Protein AF-A0A6J0Y4E1-F1 (afdb_monomer_lite)

Structure (mmCIF, N/CA/C/O backbone):
data_AF-A0A6J0Y4E1-F1
#
_entry.id   AF-A0A6J0Y4E1-F1
#
loop_
_atom_site.group_PDB
_atom_site.id
_atom_site.type_symbol
_atom_site.label_atom_id
_atom_site.label_alt_id
_atom_site.label_comp_id
_atom_site.label_asym_id
_atom_site.label_entity_id
_atom_site.label_seq_id
_atom_site.pdbx_PDB_ins_code
_atom_site.Cartn_x
_atom_site.Cartn_y
_atom_site.Cartn_z
_atom_site.occupancy
_atom_site.B_iso_or_equiv
_atom_site.auth_seq_id
_atom_site.auth_comp_id
_atom_site.auth_asym_id
_atom_site.auth_atom_id
_atom_site.pdbx_PDB_model_num
ATOM 1 N N . MET A 1 1 ? -20.735 -22.701 6.009 1.00 28.66 1 MET A N 1
ATOM 2 C CA . MET A 1 1 ? -20.787 -21.313 5.497 1.00 28.66 1 MET A CA 1
ATOM 3 C C . MET A 1 1 ? -21.412 -20.427 6.580 1.00 28.66 1 MET A C 1
ATOM 5 O O . MET A 1 1 ? -22.512 -19.930 6.423 1.00 28.66 1 MET A O 1
ATOM 9 N N . THR A 1 2 ? -20.724 -20.313 7.720 1.00 22.16 2 THR A N 1
ATOM 10 C CA . THR A 1 2 ? -21.213 -19.768 9.010 1.00 22.16 2 THR A CA 1
ATOM 11 C C . THR A 1 2 ? -20.380 -18.567 9.485 1.00 22.16 2 THR A C 1
ATOM 13 O O . THR A 1 2 ? -20.384 -18.212 10.656 1.00 22.16 2 THR A O 1
ATOM 16 N N . TRP A 1 3 ? -19.646 -17.918 8.576 1.00 26.98 3 TRP A N 1
ATOM 17 C CA . TRP A 1 3 ? -18.726 -16.821 8.909 1.00 26.98 3 TRP A CA 1
ATOM 18 C C . TRP A 1 3 ? -19.418 -15.474 9.188 1.00 26.98 3 TRP A C 1
ATOM 20 O O . TRP A 1 3 ? -18.778 -14.561 9.697 1.00 26.98 3 TRP A O 1
ATOM 30 N N . ALA A 1 4 ? -20.712 -15.331 8.883 1.00 25.94 4 ALA A N 1
ATOM 31 C CA . ALA A 1 4 ? -21.443 -14.068 9.046 1.00 25.94 4 ALA A CA 1
ATOM 32 C C . ALA A 1 4 ? -22.070 -13.867 10.444 1.00 25.94 4 ALA A C 1
ATOM 34 O O . ALA A 1 4 ? -22.537 -12.770 10.740 1.00 25.94 4 ALA A O 1
ATOM 35 N N . GLU A 1 5 ? -22.079 -14.894 11.301 1.00 26.59 5 GLU A N 1
ATOM 36 C CA . GLU A 1 5 ? -22.791 -14.874 12.592 1.00 26.59 5 GLU A CA 1
ATOM 37 C C . GLU A 1 5 ? -21.880 -14.733 13.820 1.00 26.59 5 GLU A C 1
ATOM 39 O O . GLU A 1 5 ? -22.372 -14.495 14.923 1.00 26.59 5 GLU A O 1
ATOM 44 N N . ASN A 1 6 ? -20.556 -14.809 13.650 1.00 29.97 6 ASN A N 1
ATOM 45 C CA . ASN A 1 6 ? -19.629 -14.656 14.767 1.00 29.97 6 ASN A CA 1
ATOM 46 C C . ASN A 1 6 ? -19.348 -13.164 15.010 1.00 29.97 6 ASN A C 1
ATOM 48 O O . ASN A 1 6 ? -18.677 -12.496 14.222 1.00 29.97 6 ASN A O 1
ATOM 52 N N . LYS A 1 7 ? -19.923 -12.617 16.090 1.00 39.25 7 LYS A N 1
ATOM 53 C CA . LYS A 1 7 ? -19.744 -11.211 16.505 1.00 39.25 7 LYS A CA 1
ATOM 54 C C . LYS A 1 7 ? -18.299 -10.883 16.890 1.00 39.25 7 LYS A C 1
ATOM 56 O O . LYS A 1 7 ? -17.922 -9.714 16.834 1.00 39.25 7 LYS A O 1
ATOM 61 N N . ASP A 1 8 ? -17.508 -11.914 17.150 1.00 42.12 8 ASP A N 1
ATOM 62 C CA . ASP A 1 8 ? -16.084 -11.853 17.404 1.00 42.12 8 ASP A CA 1
ATOM 63 C C . ASP A 1 8 ? -15.383 -12.542 16.227 1.00 42.12 8 ASP A C 1
ATOM 65 O O . ASP A 1 8 ? -15.440 -13.760 16.079 1.00 42.12 8 ASP A O 1
ATOM 69 N N . LEU A 1 9 ? -14.781 -11.758 15.332 1.00 43.44 9 LEU A N 1
ATOM 70 C CA . LEU A 1 9 ? -13.753 -12.261 14.421 1.00 43.44 9 LEU A CA 1
ATOM 71 C C . LEU A 1 9 ? -12.451 -12.192 15.222 1.00 43.44 9 LEU A C 1
ATOM 73 O O . LEU A 1 9 ? -11.906 -11.090 15.335 1.00 43.44 9 LEU A O 1
ATOM 77 N N . PRO A 1 10 ? -11.970 -13.291 15.837 1.00 45.06 10 PRO A N 1
ATOM 78 C CA . PRO A 1 10 ? -10.678 -13.262 16.491 1.00 45.06 10 PRO A CA 1
ATOM 79 C C . PRO A 1 10 ? -9.637 -13.121 15.384 1.00 45.06 10 PRO A C 1
ATOM 81 O O . PRO A 1 10 ? -9.275 -14.092 14.725 1.00 45.06 10 PRO A O 1
ATOM 84 N N . VAL A 1 11 ? -9.172 -11.897 15.136 1.00 52.31 11 VAL A N 1
ATOM 85 C CA . VAL A 1 11 ? -7.872 -11.719 14.493 1.00 52.31 11 VAL A CA 1
ATOM 86 C C . VAL A 1 11 ? -6.897 -12.383 15.455 1.00 52.31 11 VAL A C 1
ATOM 88 O O . VAL A 1 11 ? -6.737 -11.903 16.580 1.00 52.31 11 VAL A O 1
ATOM 91 N N . ASN A 1 12 ? -6.348 -13.536 15.072 1.00 52.78 12 ASN A N 1
ATOM 92 C CA . ASN A 1 12 ? -5.489 -14.311 15.952 1.00 52.78 12 ASN A CA 1
ATOM 93 C C . ASN A 1 12 ? -4.161 -13.566 16.132 1.00 52.78 12 ASN A C 1
ATOM 95 O O . ASN A 1 12 ? -3.212 -13.729 15.373 1.00 52.78 12 ASN A O 1
ATOM 99 N N . LEU A 1 13 ? -4.112 -12.674 17.121 1.00 51.59 13 LEU A N 1
ATOM 100 C CA . LEU A 1 13 ? -2.966 -11.800 17.357 1.00 51.59 13 LEU A CA 1
ATOM 101 C C . LEU A 1 13 ? -1.698 -12.558 17.764 1.00 51.59 13 LEU A C 1
ATOM 103 O O . LEU A 1 13 ? -0.622 -11.972 17.739 1.00 51.59 13 LEU A O 1
ATOM 107 N N . THR A 1 14 ? -1.792 -13.840 18.124 1.00 46.84 14 THR A N 1
ATOM 108 C CA . THR A 1 14 ? -0.608 -14.673 18.373 1.00 46.84 14 THR A CA 1
ATOM 109 C C . THR A 1 14 ? 0.139 -15.026 17.090 1.00 46.84 14 THR A C 1
ATOM 111 O O . THR A 1 14 ? 1.339 -15.258 17.149 1.00 46.84 14 THR A O 1
ATOM 114 N N . GLU A 1 15 ? -0.539 -15.014 15.940 1.00 46.09 15 GLU A N 1
ATOM 115 C CA . GLU A 1 15 ? 0.079 -15.191 14.620 1.00 46.09 15 GLU A CA 1
ATOM 116 C C . GLU A 1 15 ? 0.595 -13.846 14.065 1.00 46.09 15 GLU A C 1
ATOM 118 O O . GLU A 1 15 ? 1.466 -13.845 13.203 1.00 46.09 15 GLU A O 1
ATOM 123 N N . ALA A 1 16 ? 0.145 -12.691 14.610 1.00 44.34 16 ALA A N 1
ATOM 124 C CA . ALA A 1 16 ? 0.541 -11.313 14.233 1.00 44.34 16 ALA A CA 1
ATOM 125 C C . ALA A 1 16 ? 2.051 -11.112 13.938 1.00 44.34 16 ALA A C 1
ATOM 127 O O . ALA A 1 16 ? 2.375 -10.490 12.920 1.00 44.34 16 ALA A O 1
ATOM 128 N N . PRO A 1 17 ? 2.988 -11.613 14.773 1.00 40.38 17 PRO A N 1
ATOM 129 C CA . PRO A 1 17 ? 4.418 -11.496 14.492 1.00 40.38 17 PRO A CA 1
ATOM 130 C C . PRO A 1 17 ? 4.879 -12.351 13.299 1.00 40.38 17 PRO A C 1
ATOM 132 O O . PRO A 1 17 ? 5.747 -11.904 12.544 1.00 40.38 17 PRO A O 1
ATOM 135 N N . GLU A 1 18 ? 4.271 -13.515 13.047 1.00 41.28 18 GLU A N 1
ATOM 136 C CA . GLU A 1 18 ? 4.567 -14.343 11.869 1.00 41.28 18 GLU A CA 1
ATOM 137 C C . GLU A 1 18 ? 4.106 -13.680 10.562 1.00 41.28 18 GLU A C 1
ATOM 139 O O . GLU A 1 18 ? 4.804 -13.821 9.560 1.00 41.28 18 GLU A O 1
ATOM 144 N N . PHE A 1 19 ? 3.053 -12.848 10.555 1.00 45.72 19 PHE A N 1
ATOM 145 C CA . PHE A 1 19 ? 2.655 -12.069 9.359 1.00 45.72 19 PHE A CA 1
ATOM 146 C C . PHE A 1 19 ? 3.737 -11.090 8.882 1.00 45.72 19 PHE A C 1
ATOM 148 O O . PHE A 1 19 ? 3.764 -10.709 7.714 1.00 45.72 19 PHE A O 1
ATOM 155 N N . THR A 1 20 ? 4.610 -10.645 9.790 1.00 43.41 20 THR A N 1
ATOM 156 C CA . THR A 1 20 ? 5.711 -9.716 9.479 1.00 43.41 20 THR A CA 1
ATOM 157 C C . THR A 1 20 ? 7.050 -10.418 9.257 1.00 43.41 20 THR A C 1
ATOM 159 O O . THR A 1 20 ? 7.946 -9.820 8.664 1.00 43.41 20 THR A O 1
ATOM 162 N N . ALA A 1 21 ? 7.182 -11.666 9.723 1.00 37.16 21 ALA A N 1
ATOM 163 C CA . ALA A 1 21 ? 8.439 -12.412 9.756 1.00 37.16 21 ALA A CA 1
ATOM 164 C C . ALA A 1 21 ? 8.498 -13.625 8.803 1.00 37.16 21 ALA A C 1
ATOM 166 O O . ALA A 1 21 ? 9.594 -14.010 8.405 1.00 37.16 21 ALA A O 1
ATOM 167 N N . SER A 1 22 ? 7.362 -14.236 8.435 1.00 38.94 22 SER A N 1
ATOM 168 C CA . SER A 1 22 ? 7.313 -15.458 7.606 1.00 38.94 22 SER A CA 1
ATOM 169 C C . SER A 1 22 ? 7.242 -15.186 6.099 1.00 38.94 22 SER A C 1
ATOM 171 O O . SER A 1 22 ? 7.740 -15.977 5.299 1.00 38.94 22 SER A O 1
ATOM 173 N N . SER A 1 23 ? 6.695 -14.042 5.689 1.00 43.09 23 SER A N 1
ATOM 174 C CA . SER A 1 23 ? 6.835 -13.544 4.324 1.00 43.09 23 SER A CA 1
ATOM 175 C C . SER A 1 23 ? 8.075 -12.662 4.268 1.00 43.09 23 SER A C 1
ATOM 177 O O . SER A 1 23 ? 8.153 -11.703 5.038 1.00 43.09 23 SER A O 1
ATOM 179 N N . LEU A 1 24 ? 9.010 -12.939 3.351 1.00 53.00 24 LEU A N 1
ATOM 180 C CA . LEU A 1 24 ? 9.998 -11.950 2.898 1.00 53.00 24 LEU A CA 1
ATOM 181 C C . LEU A 1 24 ? 9.328 -10.579 2.877 1.00 53.00 24 LEU A C 1
ATOM 183 O O . LEU A 1 24 ? 8.254 -10.432 2.282 1.00 53.00 24 LEU A O 1
ATOM 187 N N . SER A 1 25 ? 9.903 -9.611 3.586 1.00 61.06 25 SER A N 1
ATOM 188 C CA . SER A 1 25 ? 9.244 -8.323 3.757 1.00 61.06 25 SER A CA 1
ATOM 189 C C . SER A 1 25 ? 8.863 -7.768 2.373 1.00 61.06 25 SER A C 1
ATOM 191 O O . SER A 1 25 ? 9.631 -7.941 1.418 1.00 61.06 25 SER A O 1
ATOM 193 N N . PRO A 1 26 ? 7.709 -7.089 2.224 1.00 61.41 26 PRO A N 1
ATOM 194 C CA . PRO A 1 26 ? 7.336 -6.387 0.990 1.00 61.41 26 PRO A CA 1
ATOM 195 C C . PRO A 1 26 ? 8.510 -5.647 0.337 1.00 61.41 26 PRO A C 1
ATOM 197 O O . PRO A 1 26 ? 8.671 -5.607 -0.883 1.00 61.41 26 PRO A O 1
ATOM 200 N N . PHE A 1 27 ? 9.379 -5.102 1.190 1.00 60.34 27 PHE A N 1
ATOM 201 C CA . PHE A 1 27 ? 10.607 -4.432 0.818 1.00 60.34 27 PHE A CA 1
ATOM 202 C C . PHE A 1 27 ? 11.656 -5.354 0.197 1.00 60.34 27 PHE A C 1
ATOM 204 O O . PHE A 1 27 ? 12.193 -5.006 -0.847 1.00 60.34 27 PHE A O 1
ATOM 211 N N . GLU A 1 28 ? 11.952 -6.515 0.775 1.00 67.75 28 GLU A N 1
ATOM 212 C CA . GLU A 1 28 ? 12.921 -7.465 0.215 1.00 67.75 28 GLU A CA 1
ATOM 213 C C . GLU A 1 28 ? 12.473 -8.010 -1.140 1.00 67.75 28 GLU A C 1
ATOM 215 O O . GLU A 1 28 ? 13.284 -8.082 -2.065 1.00 67.75 28 GLU A O 1
ATOM 220 N N . ILE A 1 29 ? 11.181 -8.313 -1.288 1.00 68.12 29 ILE A N 1
ATOM 221 C CA . ILE A 1 29 ? 10.605 -8.763 -2.559 1.00 68.12 29 ILE A CA 1
ATOM 222 C C . ILE A 1 29 ? 10.731 -7.656 -3.613 1.00 68.12 29 ILE A C 1
ATOM 224 O O . ILE A 1 29 ? 11.327 -7.857 -4.674 1.00 68.12 29 ILE A O 1
ATOM 228 N N . CYS A 1 30 ? 10.218 -6.461 -3.315 1.00 65.81 30 CYS A N 1
ATOM 229 C CA . CYS A 1 30 ? 10.163 -5.369 -4.285 1.00 65.81 30 CYS A CA 1
ATOM 230 C C . CYS A 1 30 ? 11.574 -4.815 -4.596 1.00 65.81 30 CYS A C 1
ATOM 232 O O . CYS A 1 30 ? 11.897 -4.545 -5.753 1.00 65.81 30 CYS A O 1
ATOM 234 N N . SER A 1 31 ? 12.466 -4.739 -3.600 1.00 66.75 31 SER A N 1
ATOM 235 C CA . SER A 1 31 ? 13.875 -4.343 -3.760 1.00 66.75 31 SER A CA 1
ATOM 236 C C . SER A 1 31 ? 14.682 -5.387 -4.529 1.00 66.75 31 SER A C 1
ATOM 238 O O . SER A 1 31 ? 15.427 -5.033 -5.443 1.00 66.75 31 SER A O 1
ATOM 240 N N . GLY A 1 32 ? 14.507 -6.676 -4.225 1.00 73.31 32 GLY A N 1
ATOM 241 C CA . GLY A 1 32 ? 15.193 -7.766 -4.917 1.00 73.31 32 GLY A CA 1
ATOM 242 C C . GLY A 1 32 ? 14.828 -7.822 -6.399 1.00 73.31 32 GLY A C 1
ATOM 243 O O . GLY A 1 32 ? 15.711 -7.922 -7.256 1.00 73.31 32 GLY A O 1
ATOM 244 N N . VAL A 1 33 ? 13.542 -7.668 -6.723 1.00 68.88 33 VAL A N 1
ATOM 245 C CA . VAL A 1 33 ? 13.083 -7.651 -8.116 1.00 68.88 33 VAL A CA 1
ATOM 246 C C . VAL A 1 33 ? 13.508 -6.364 -8.834 1.00 68.88 33 VAL A C 1
ATOM 248 O O . VAL A 1 33 ? 14.005 -6.445 -9.958 1.00 68.88 33 VAL A O 1
ATOM 251 N N . CYS A 1 34 ? 13.437 -5.195 -8.183 1.00 66.50 34 CYS A N 1
ATOM 252 C CA . CYS A 1 34 ? 13.967 -3.939 -8.732 1.00 66.50 34 CYS A CA 1
ATOM 253 C C . CYS A 1 34 ? 15.485 -3.992 -8.978 1.00 66.50 34 CYS A C 1
ATOM 255 O O . CYS A 1 34 ? 15.968 -3.515 -10.005 1.00 66.50 34 CYS A O 1
ATOM 257 N N . GLN A 1 35 ? 16.261 -4.597 -8.075 1.00 68.50 35 GLN A N 1
ATOM 258 C CA . GLN A 1 35 ? 17.698 -4.792 -8.277 1.00 68.50 35 GLN A CA 1
ATOM 259 C C . GLN A 1 35 ? 17.980 -5.756 -9.424 1.00 68.50 35 GLN A C 1
ATOM 261 O O . GLN A 1 35 ? 18.905 -5.517 -10.198 1.00 68.50 35 GLN A O 1
ATOM 266 N N . LYS A 1 36 ? 17.197 -6.831 -9.558 1.00 71.00 36 LYS A N 1
ATOM 267 C CA . LYS A 1 36 ? 17.338 -7.775 -10.673 1.00 71.00 36 LYS A CA 1
ATOM 268 C C . LYS A 1 36 ? 17.037 -7.085 -12.005 1.00 71.00 36 LYS A C 1
ATOM 270 O O . LYS A 1 36 ? 17.823 -7.211 -12.937 1.00 71.00 36 LYS A O 1
ATOM 275 N N . LEU A 1 37 ? 15.991 -6.259 -12.048 1.00 66.25 37 LEU A N 1
ATOM 276 C CA . LEU A 1 37 ? 15.671 -5.362 -13.162 1.00 66.25 37 LEU A CA 1
ATOM 277 C C . LEU A 1 37 ? 16.831 -4.413 -13.503 1.00 66.25 37 LEU A C 1
ATOM 279 O O . LEU A 1 37 ? 17.239 -4.346 -14.657 1.00 66.25 37 LEU A O 1
ATOM 283 N N . SER A 1 38 ? 17.407 -3.743 -12.502 1.00 62.19 38 SER A N 1
ATOM 284 C CA . SER A 1 38 ? 18.541 -2.818 -12.673 1.00 62.19 38 SER A CA 1
ATOM 285 C C . SER A 1 38 ? 19.816 -3.510 -13.174 1.00 62.19 38 SER A C 1
ATOM 287 O O . SER A 1 38 ? 20.552 -2.966 -13.998 1.00 62.19 38 SER A O 1
ATOM 289 N N . LYS A 1 39 ? 20.061 -4.746 -12.720 1.00 63.28 39 LYS A N 1
ATOM 290 C CA . LYS A 1 39 ? 21.183 -5.586 -13.167 1.00 63.28 39 LYS A CA 1
ATOM 291 C C . LYS A 1 39 ? 20.980 -6.176 -14.559 1.00 63.28 39 LYS A C 1
ATOM 293 O O . LYS A 1 39 ? 21.940 -6.666 -15.146 1.00 63.28 39 LYS A O 1
ATOM 298 N N . THR A 1 40 ? 19.758 -6.167 -15.084 1.00 65.75 40 THR A N 1
ATOM 299 C CA . THR A 1 40 ? 19.513 -6.657 -16.436 1.00 65.75 40 THR A CA 1
ATOM 300 C C . THR A 1 40 ? 19.995 -5.582 -17.411 1.00 65.75 40 THR A C 1
ATOM 302 O O . THR A 1 40 ? 19.427 -4.495 -17.455 1.00 65.75 40 THR A O 1
ATOM 305 N N . ASP A 1 41 ? 21.010 -5.868 -18.233 1.00 66.12 41 ASP A N 1
ATOM 306 C CA . ASP A 1 41 ? 21.537 -4.945 -19.262 1.00 66.12 41 ASP A CA 1
ATOM 307 C C . ASP A 1 41 ? 20.574 -4.739 -20.451 1.00 66.12 41 ASP A C 1
ATOM 309 O O . ASP A 1 41 ? 20.977 -4.461 -21.581 1.00 66.12 41 ASP A O 1
ATOM 313 N N . ARG A 1 42 ? 19.265 -4.863 -20.212 1.00 73.00 42 ARG A N 1
ATOM 314 C CA . ARG A 1 42 ? 18.249 -4.716 -21.240 1.00 73.00 42 ARG A CA 1
ATOM 315 C C . ARG A 1 42 ? 18.163 -3.250 -21.650 1.00 73.00 42 ARG A C 1
ATOM 317 O O . ARG A 1 42 ? 17.711 -2.391 -20.889 1.00 73.00 42 ARG A O 1
ATOM 324 N N . ARG A 1 43 ? 18.589 -2.985 -22.877 1.00 80.88 43 ARG A N 1
ATOM 325 C CA . ARG A 1 43 ? 18.496 -1.691 -23.545 1.00 80.88 43 ARG A CA 1
ATOM 326 C C . ARG A 1 43 ? 17.470 -1.812 -24.659 1.00 80.88 43 ARG A C 1
ATOM 328 O O . ARG A 1 43 ? 17.393 -2.847 -25.313 1.00 80.88 43 ARG A O 1
ATOM 335 N N . GLN A 1 44 ? 16.595 -0.823 -24.761 1.00 78.94 44 GLN A N 1
ATOM 336 C CA . GLN A 1 44 ? 15.579 -0.787 -25.804 1.00 78.94 44 GLN A CA 1
ATOM 337 C C . GLN A 1 44 ? 15.114 0.650 -25.971 1.00 78.94 44 GLN A C 1
ATOM 339 O O . GLN A 1 44 ? 14.768 1.319 -24.991 1.00 78.94 44 GLN A O 1
ATOM 344 N N . PHE A 1 45 ? 15.063 1.081 -27.229 1.00 79.50 45 PHE A N 1
ATOM 345 C CA . PHE A 1 45 ? 14.801 2.460 -27.625 1.00 79.50 45 PHE A CA 1
ATOM 346 C C . PHE A 1 45 ? 15.910 3.435 -27.193 1.00 79.50 45 PHE A C 1
ATOM 348 O O . PHE A 1 45 ? 16.674 3.218 -26.255 1.00 79.50 45 PHE A O 1
ATOM 355 N N . GLY A 1 46 ? 16.022 4.537 -27.925 1.00 79.62 46 GLY A N 1
ATOM 356 C CA . GLY A 1 46 ? 17.051 5.542 -27.704 1.00 79.62 46 GLY A CA 1
ATOM 357 C C . GLY A 1 46 ? 17.191 6.468 -28.911 1.00 79.62 46 GLY A C 1
ATOM 358 O O . GLY A 1 46 ? 16.609 6.208 -29.970 1.00 79.62 46 GLY A O 1
ATOM 359 N N . PRO A 1 47 ? 17.926 7.579 -28.776 1.00 83.25 47 PRO A N 1
ATOM 360 C CA . PRO A 1 47 ? 18.210 8.447 -29.907 1.00 83.25 47 PRO A CA 1
ATOM 361 C C . PRO A 1 47 ? 19.039 7.689 -30.952 1.00 83.25 47 PRO A C 1
ATOM 363 O O . PRO A 1 47 ? 20.040 7.074 -30.610 1.00 83.25 47 PRO A O 1
ATOM 366 N N . LYS A 1 48 ? 18.658 7.786 -32.236 1.00 75.62 48 LYS A N 1
ATOM 367 C CA . LYS A 1 48 ? 19.241 7.015 -33.361 1.00 75.62 48 LYS A CA 1
ATOM 368 C C . LYS A 1 48 ? 20.773 7.096 -33.496 1.00 75.62 48 LYS A C 1
ATOM 370 O O . LYS A 1 48 ? 21.358 6.280 -34.193 1.00 75.62 48 LYS A O 1
ATOM 375 N N . ALA A 1 49 ? 21.399 8.101 -32.883 1.00 78.06 49 ALA A N 1
ATOM 376 C CA . ALA A 1 49 ? 22.833 8.374 -32.949 1.00 78.06 49 ALA A CA 1
ATOM 377 C C . ALA A 1 49 ? 23.610 7.982 -31.672 1.00 78.06 49 ALA A C 1
ATOM 379 O O . ALA A 1 49 ? 24.797 8.282 -31.577 1.00 78.06 49 ALA A O 1
ATOM 380 N N . ARG A 1 50 ? 22.962 7.371 -30.669 1.00 80.25 50 ARG A N 1
ATOM 381 C CA . ARG A 1 50 ? 23.608 6.877 -29.440 1.00 80.25 50 ARG A CA 1
ATOM 382 C C . ARG A 1 50 ? 23.258 5.410 -29.214 1.00 80.25 50 ARG A C 1
ATOM 384 O O . ARG A 1 50 ? 22.334 4.890 -29.833 1.00 80.25 50 ARG A O 1
ATOM 391 N N . GLU A 1 51 ? 23.995 4.765 -28.313 1.00 80.81 51 GLU A N 1
ATOM 392 C CA . GLU A 1 51 ? 23.597 3.456 -27.799 1.00 80.81 51 GLU A CA 1
ATOM 393 C C . GLU A 1 51 ? 22.176 3.503 -27.232 1.00 80.81 51 GLU A C 1
ATOM 395 O O . GLU A 1 51 ? 21.726 4.524 -26.699 1.00 80.81 51 GLU A O 1
ATOM 400 N N . GLU A 1 52 ? 21.482 2.375 -27.341 1.00 83.88 52 GLU A N 1
ATOM 401 C CA . GLU A 1 52 ? 20.169 2.210 -26.738 1.00 83.88 52 GLU A CA 1
ATOM 402 C C . GLU A 1 52 ? 20.239 2.443 -25.225 1.00 83.88 52 GLU A C 1
ATOM 404 O O . GLU A 1 52 ? 21.198 2.058 -24.541 1.00 83.88 52 GLU A O 1
ATOM 409 N N . VAL A 1 53 ? 19.201 3.101 -24.717 1.00 83.44 53 VAL A N 1
ATOM 410 C CA . VAL A 1 53 ? 19.089 3.502 -23.317 1.00 83.44 53 VAL A CA 1
ATOM 411 C C . VAL A 1 53 ? 18.653 2.289 -22.505 1.00 83.44 53 VAL A C 1
ATOM 413 O O . VAL A 1 53 ? 17.815 1.494 -22.953 1.00 83.44 53 VAL A O 1
ATOM 416 N N . LYS A 1 54 ? 19.230 2.120 -21.308 1.00 82.88 54 LYS A N 1
ATOM 417 C CA . LYS A 1 54 ? 18.794 1.058 -20.399 1.00 82.88 54 LYS A CA 1
ATOM 418 C C . LYS A 1 54 ? 17.338 1.275 -20.053 1.00 82.88 54 LYS A C 1
ATOM 420 O O . LYS A 1 54 ? 16.902 2.385 -19.773 1.00 82.88 54 LYS A O 1
ATOM 425 N N . ILE A 1 55 ? 16.587 0.189 -20.036 1.00 81.38 55 ILE A N 1
ATOM 426 C CA . ILE A 1 55 ? 15.143 0.263 -19.895 1.00 81.38 55 ILE A CA 1
ATOM 427 C C . ILE A 1 55 ? 14.731 0.957 -18.573 1.00 81.38 55 ILE A C 1
ATOM 429 O O . ILE A 1 55 ? 13.835 1.800 -18.590 1.00 81.38 55 ILE A O 1
ATOM 433 N N . ILE A 1 56 ? 15.479 0.726 -17.485 1.00 78.19 56 ILE A N 1
ATOM 434 C CA . ILE A 1 56 ? 15.264 1.362 -16.171 1.00 78.19 56 ILE A CA 1
ATOM 435 C C . ILE A 1 56 ? 15.534 2.876 -16.145 1.00 78.19 56 ILE A C 1
ATOM 437 O O . ILE A 1 56 ? 15.032 3.576 -15.271 1.00 78.19 56 ILE A O 1
ATOM 441 N N . GLU A 1 57 ? 16.311 3.406 -17.093 1.00 81.62 57 GLU A N 1
ATOM 442 C CA . GLU A 1 57 ? 16.600 4.844 -17.178 1.00 81.62 57 GLU A CA 1
ATOM 443 C C . GLU A 1 57 ? 15.415 5.629 -17.764 1.00 81.62 57 GLU A C 1
ATOM 445 O O . GLU A 1 57 ? 15.349 6.854 -17.637 1.00 81.62 57 GLU A O 1
ATOM 450 N N . HIS A 1 58 ? 14.438 4.941 -18.366 1.00 86.44 58 HIS A N 1
ATOM 451 C CA . HIS A 1 58 ? 13.210 5.579 -18.825 1.00 86.44 58 HIS A CA 1
ATOM 452 C C . HIS A 1 58 ? 12.368 6.039 -17.632 1.00 86.44 58 HIS A C 1
ATOM 454 O O . HIS A 1 58 ? 12.003 5.260 -16.750 1.00 86.44 58 HIS A O 1
ATOM 460 N N . GLN A 1 59 ? 11.976 7.316 -17.641 1.00 87.62 59 GLN A N 1
ATOM 461 C CA . GLN A 1 59 ? 11.178 7.923 -16.568 1.00 87.62 59 GLN A CA 1
ATOM 462 C C . GLN A 1 59 ? 9.862 7.183 -16.308 1.00 87.62 59 GLN A C 1
ATOM 464 O O . GLN A 1 59 ? 9.426 7.092 -15.165 1.00 87.62 59 GLN A O 1
ATOM 469 N N . THR A 1 60 ? 9.245 6.623 -17.350 1.00 88.06 60 THR A N 1
ATOM 470 C CA . THR A 1 60 ? 8.006 5.841 -17.240 1.00 88.06 60 THR A CA 1
ATOM 471 C C . THR A 1 60 ? 8.166 4.625 -16.334 1.00 88.06 60 THR A C 1
ATOM 473 O O . THR A 1 60 ? 7.244 4.292 -15.595 1.00 88.06 60 THR A O 1
ATOM 476 N N . GLN A 1 61 ? 9.336 3.986 -16.341 1.00 85.06 61 GLN A N 1
ATOM 477 C CA . GLN A 1 61 ? 9.609 2.836 -15.485 1.00 85.06 61 GLN A CA 1
ATOM 478 C C . GLN A 1 61 ? 9.887 3.241 -14.050 1.00 85.06 61 GLN A C 1
ATOM 480 O O . GLN A 1 61 ? 9.324 2.662 -13.124 1.00 85.06 61 GLN A O 1
ATOM 485 N N . THR A 1 62 ? 10.702 4.277 -13.868 1.00 85.19 62 THR A N 1
ATOM 486 C CA . THR A 1 62 ? 10.996 4.835 -12.548 1.00 85.19 62 THR A CA 1
ATOM 487 C C . THR A 1 62 ? 9.715 5.302 -11.859 1.00 85.19 62 THR A C 1
ATOM 489 O O . THR A 1 62 ? 9.485 4.966 -10.703 1.00 85.19 62 THR A O 1
ATOM 492 N N . LEU A 1 63 ? 8.821 5.995 -12.569 1.00 89.88 63 LEU A N 1
ATOM 493 C CA . LEU A 1 63 ? 7.540 6.444 -12.010 1.00 89.88 63 LEU A CA 1
ATOM 494 C C . LEU A 1 63 ? 6.599 5.291 -11.645 1.00 89.88 63 LEU A C 1
ATOM 496 O O . LEU A 1 63 ? 5.745 5.471 -10.782 1.00 89.88 63 LEU A O 1
ATOM 500 N N . ARG A 1 64 ? 6.762 4.120 -12.268 1.00 88.81 64 ARG A N 1
ATOM 501 C CA . ARG A 1 64 ? 5.977 2.921 -11.968 1.00 88.81 64 ARG A CA 1
ATOM 502 C C . ARG A 1 64 ? 6.531 2.149 -10.766 1.00 88.81 64 ARG A C 1
ATOM 504 O O . ARG A 1 64 ? 5.772 1.750 -9.896 1.00 88.81 64 ARG A O 1
ATOM 511 N N . LEU A 1 65 ? 7.852 1.979 -10.677 1.00 86.06 65 LEU A N 1
ATOM 512 C CA . LEU A 1 65 ? 8.495 1.162 -9.635 1.00 86.06 65 LEU A CA 1
ATOM 513 C C . LEU A 1 65 ? 8.780 1.926 -8.330 1.00 86.06 65 LEU A C 1
ATOM 515 O O . LEU A 1 65 ? 8.693 1.353 -7.245 1.00 86.06 65 LEU A O 1
ATOM 519 N N . MET A 1 66 ? 9.110 3.220 -8.402 1.00 88.56 66 MET A N 1
ATOM 520 C CA . MET A 1 66 ? 9.480 4.009 -7.217 1.00 88.56 66 MET A CA 1
ATOM 521 C C . MET A 1 66 ? 8.364 4.133 -6.166 1.00 88.56 66 MET A C 1
ATOM 523 O O . MET A 1 66 ? 8.688 4.053 -4.979 1.00 88.56 66 MET A O 1
ATOM 527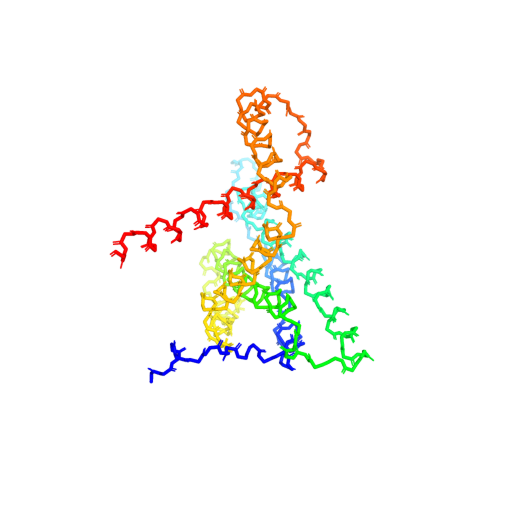 N N . PRO A 1 67 ? 7.073 4.291 -6.530 1.00 91.38 67 PRO A N 1
ATOM 528 C CA . PRO A 1 67 ? 5.991 4.298 -5.548 1.00 91.38 67 PRO A CA 1
ATOM 529 C C . PRO A 1 67 ? 5.892 2.985 -4.769 1.00 91.38 67 PRO A C 1
ATOM 531 O O . PRO A 1 67 ? 5.694 3.022 -3.556 1.00 91.38 67 PRO A O 1
ATOM 534 N N . HIS A 1 68 ? 6.097 1.839 -5.425 1.00 89.44 68 HIS A N 1
ATOM 535 C CA . HIS A 1 68 ? 6.084 0.540 -4.752 1.00 89.44 68 HIS A CA 1
ATOM 536 C C . HIS A 1 68 ? 7.237 0.411 -3.756 1.00 89.44 68 HIS A C 1
ATOM 538 O O . HIS A 1 68 ? 7.038 -0.005 -2.617 1.00 89.44 68 HIS A O 1
ATOM 544 N N . LEU A 1 69 ? 8.439 0.856 -4.139 1.00 86.69 69 LEU A N 1
ATOM 545 C CA . LEU A 1 69 ? 9.595 0.864 -3.242 1.00 86.69 69 LEU A CA 1
ATOM 546 C C . LEU A 1 69 ? 9.368 1.766 -2.017 1.00 86.69 69 LEU A C 1
ATOM 548 O O . LEU A 1 69 ? 9.656 1.369 -0.886 1.00 86.69 69 LEU A O 1
ATOM 552 N N . ALA A 1 70 ? 8.828 2.969 -2.231 1.00 90.31 70 ALA A N 1
ATOM 553 C CA . ALA A 1 70 ? 8.480 3.890 -1.152 1.00 90.31 70 ALA A CA 1
ATOM 554 C C . ALA A 1 70 ? 7.407 3.296 -0.221 1.00 90.31 70 ALA A C 1
ATOM 556 O O . ALA A 1 70 ? 7.537 3.379 1.003 1.00 90.31 70 ALA A O 1
ATOM 557 N N . THR A 1 71 ? 6.383 2.651 -0.785 1.00 89.75 71 THR A N 1
ATOM 558 C CA . THR A 1 71 ? 5.311 1.998 -0.019 1.00 89.75 71 THR A CA 1
ATOM 559 C C . THR A 1 71 ? 5.841 0.821 0.792 1.00 89.75 71 THR A C 1
ATOM 561 O O . THR A 1 71 ? 5.510 0.689 1.968 1.00 89.75 71 THR A O 1
ATOM 564 N N . ALA A 1 72 ? 6.730 0.012 0.220 1.00 86.38 72 ALA A N 1
ATOM 565 C CA . ALA A 1 72 ? 7.338 -1.118 0.907 1.00 86.38 72 ALA A CA 1
ATOM 566 C C . ALA A 1 72 ? 8.196 -0.685 2.112 1.00 86.38 72 ALA A C 1
ATOM 568 O O . ALA A 1 72 ? 8.147 -1.307 3.179 1.00 86.38 72 ALA A O 1
ATOM 569 N N . LEU A 1 73 ? 8.931 0.426 1.984 1.00 87.38 73 LEU A N 1
ATOM 570 C CA . LEU A 1 73 ? 9.640 1.048 3.107 1.00 87.38 73 LEU A CA 1
ATOM 571 C C . LEU A 1 73 ? 8.671 1.539 4.190 1.00 87.38 73 LEU A C 1
ATOM 573 O O . LEU A 1 73 ? 8.865 1.239 5.368 1.00 87.38 73 LEU A O 1
ATOM 577 N N . ALA A 1 74 ? 7.610 2.253 3.802 1.00 90.19 74 ALA A N 1
ATOM 578 C CA . ALA A 1 74 ? 6.594 2.735 4.737 1.00 90.19 74 ALA A CA 1
ATOM 579 C C . ALA A 1 74 ? 5.918 1.578 5.496 1.00 90.19 74 ALA A C 1
ATOM 581 O O . ALA A 1 74 ? 5.786 1.635 6.718 1.00 90.19 74 ALA A O 1
ATOM 582 N N . LEU A 1 75 ? 5.569 0.499 4.790 1.00 87.62 75 LEU A N 1
ATOM 583 C CA . LEU A 1 75 ? 5.010 -0.725 5.363 1.00 87.62 75 LEU A CA 1
ATOM 584 C C . LEU A 1 75 ? 5.969 -1.404 6.340 1.00 87.62 75 LEU A C 1
ATOM 586 O O . LEU A 1 75 ? 5.531 -1.881 7.384 1.00 87.62 75 LEU A O 1
ATOM 590 N N . THR A 1 76 ? 7.269 -1.412 6.045 1.00 85.31 76 THR A N 1
ATOM 591 C CA . THR A 1 76 ? 8.287 -1.977 6.944 1.00 85.31 76 THR A CA 1
ATOM 592 C C . THR A 1 76 ? 8.333 -1.211 8.265 1.00 85.31 76 THR A C 1
ATOM 594 O O . THR A 1 76 ? 8.333 -1.818 9.336 1.00 85.31 76 THR A O 1
ATOM 597 N N . PHE A 1 77 ? 8.321 0.125 8.217 1.00 89.06 77 PHE A N 1
ATOM 598 C CA . PHE A 1 77 ? 8.282 0.942 9.432 1.00 89.06 77 PHE A CA 1
ATOM 599 C C . PHE A 1 77 ? 6.966 0.789 10.198 1.00 89.06 77 PHE A C 1
ATOM 601 O O . PHE A 1 77 ? 6.993 0.643 11.418 1.00 89.06 77 PHE A O 1
ATOM 608 N N . ALA A 1 78 ? 5.830 0.766 9.499 1.00 88.00 78 ALA A N 1
ATOM 609 C CA . ALA A 1 78 ? 4.523 0.589 10.123 1.00 88.00 78 ALA A CA 1
ATOM 610 C C . ALA A 1 78 ? 4.380 -0.789 10.795 1.00 88.00 78 ALA A C 1
ATOM 612 O O . ALA A 1 78 ? 3.859 -0.882 11.903 1.00 88.00 78 ALA A O 1
ATOM 613 N N . SER A 1 79 ? 4.910 -1.840 10.166 1.00 84.69 79 SER A N 1
ATOM 614 C CA . SER A 1 79 ? 4.915 -3.201 10.716 1.00 84.69 79 SER A CA 1
ATOM 615 C C . SER A 1 79 ? 5.805 -3.304 11.954 1.00 84.69 79 SER A C 1
ATOM 617 O O . SER A 1 79 ? 5.390 -3.865 12.962 1.00 84.69 79 SER A O 1
ATOM 619 N N . ARG A 1 80 ? 6.998 -2.690 11.929 1.00 86.12 80 ARG A N 1
ATOM 620 C CA . ARG A 1 80 ? 7.872 -2.607 13.113 1.00 86.12 80 ARG A CA 1
ATOM 621 C C . ARG A 1 80 ? 7.205 -1.859 14.261 1.00 86.12 80 ARG A C 1
ATOM 623 O O . ARG A 1 80 ? 7.282 -2.307 15.397 1.00 86.12 80 ARG A O 1
ATOM 630 N N . TYR A 1 81 ? 6.526 -0.753 13.964 1.00 87.19 81 TYR A N 1
ATOM 631 C CA . TYR A 1 81 ? 5.769 -0.005 14.963 1.00 87.19 81 TYR A CA 1
ATOM 632 C C . TYR A 1 81 ? 4.643 -0.852 15.581 1.00 87.19 81 TYR A C 1
ATOM 634 O O . TYR A 1 81 ? 4.513 -0.905 16.803 1.00 87.19 81 TYR A O 1
ATOM 642 N N . ALA A 1 82 ? 3.880 -1.585 14.765 1.00 84.56 82 ALA A N 1
ATOM 643 C CA . ALA A 1 82 ? 2.868 -2.515 15.267 1.00 84.56 82 ALA A CA 1
ATOM 644 C C . ALA A 1 82 ? 3.479 -3.625 16.144 1.00 84.56 82 ALA A C 1
ATOM 646 O O . ALA A 1 82 ? 2.932 -3.926 17.202 1.00 84.56 82 ALA A O 1
ATOM 647 N N . GLY A 1 83 ? 4.642 -4.163 15.758 1.00 83.56 83 GLY A N 1
ATOM 648 C CA . GLY A 1 83 ? 5.410 -5.115 16.566 1.00 83.56 83 GLY A CA 1
ATOM 649 C C . GLY A 1 83 ? 5.796 -4.551 17.935 1.00 83.56 83 GLY A C 1
ATOM 650 O O . GLY A 1 83 ? 5.534 -5.184 18.950 1.00 83.56 83 GLY A O 1
ATOM 651 N N . THR A 1 84 ? 6.306 -3.315 17.990 1.00 85.94 84 THR A N 1
ATOM 652 C CA . THR A 1 84 ? 6.646 -2.678 19.276 1.00 85.94 84 THR A CA 1
ATOM 653 C C . THR A 1 84 ? 5.433 -2.488 20.191 1.00 85.94 84 THR A C 1
ATOM 655 O O . THR A 1 84 ? 5.552 -2.645 21.402 1.00 85.94 84 THR A O 1
ATOM 658 N N . LEU A 1 85 ? 4.252 -2.198 19.630 1.00 83.19 85 LEU A N 1
ATOM 659 C CA . LEU A 1 85 ? 3.015 -2.087 20.410 1.00 83.19 85 LEU A CA 1
ATOM 660 C C . LEU A 1 85 ? 2.547 -3.444 20.949 1.00 83.19 85 LEU A C 1
ATOM 662 O O . LEU A 1 85 ? 2.084 -3.520 22.086 1.00 83.19 85 LEU A O 1
ATOM 666 N N . LEU A 1 86 ? 2.675 -4.503 20.142 1.00 82.00 86 LEU A N 1
ATOM 667 C CA . LEU A 1 86 ? 2.382 -5.875 20.563 1.00 82.00 86 LEU A CA 1
ATOM 668 C C . LEU A 1 86 ? 3.293 -6.292 21.717 1.00 82.00 86 LEU A C 1
ATOM 670 O O . LEU A 1 86 ? 2.791 -6.753 22.741 1.00 82.00 86 LEU A O 1
ATOM 674 N N . ASP A 1 87 ? 4.601 -6.062 21.587 1.00 82.06 87 ASP A N 1
ATOM 675 C CA . ASP A 1 87 ? 5.572 -6.365 22.637 1.00 82.06 87 ASP A CA 1
ATOM 676 C C . ASP A 1 87 ? 5.215 -5.634 23.937 1.00 82.06 87 ASP A C 1
ATOM 678 O O . ASP A 1 87 ? 5.138 -6.257 24.996 1.00 82.06 87 ASP A O 1
ATOM 682 N N . GLU A 1 88 ? 4.923 -4.329 23.878 1.00 83.06 88 GLU A N 1
ATOM 683 C CA . GLU A 1 88 ? 4.514 -3.551 25.054 1.00 83.06 88 GLU A CA 1
ATOM 684 C C . GLU A 1 88 ? 3.260 -4.104 25.747 1.00 83.06 88 GLU A C 1
ATOM 686 O O . GLU A 1 88 ? 3.206 -4.141 26.982 1.00 83.06 88 GLU A O 1
ATOM 691 N N . ASP A 1 89 ? 2.242 -4.512 24.986 1.00 80.25 89 ASP A N 1
ATOM 692 C CA . ASP A 1 89 ? 1.006 -5.064 25.544 1.00 80.25 89 ASP A CA 1
ATOM 693 C C . ASP A 1 89 ? 1.234 -6.453 26.169 1.00 80.25 89 ASP A C 1
ATOM 695 O O . ASP A 1 89 ? 0.701 -6.722 27.253 1.00 80.25 89 ASP A O 1
ATOM 699 N N . ILE A 1 90 ? 2.090 -7.286 25.560 1.00 79.38 90 ILE A N 1
ATOM 700 C CA . ILE A 1 90 ? 2.513 -8.586 26.106 1.00 79.38 90 ILE A CA 1
ATOM 701 C C . ILE A 1 90 ? 3.302 -8.391 27.405 1.00 79.38 90 ILE A C 1
ATOM 703 O O . ILE A 1 90 ? 2.990 -9.026 28.414 1.00 79.38 90 ILE A O 1
ATOM 707 N N . PHE A 1 91 ? 4.278 -7.476 27.428 1.00 79.19 91 PHE A N 1
ATOM 708 C CA . PHE A 1 91 ? 5.065 -7.168 28.630 1.00 79.19 91 PHE A CA 1
ATOM 709 C C . PHE A 1 91 ? 4.201 -6.653 29.784 1.00 79.19 91 PHE A C 1
ATOM 711 O O . PHE A 1 91 ? 4.506 -6.907 30.949 1.00 79.19 91 PHE A O 1
ATOM 718 N N . ARG A 1 92 ? 3.107 -5.944 29.484 1.00 79.31 92 ARG A N 1
ATOM 719 C CA . ARG A 1 92 ? 2.143 -5.466 30.488 1.00 79.31 92 ARG A CA 1
ATOM 720 C C . ARG A 1 92 ? 1.148 -6.541 30.935 1.00 79.31 92 ARG A C 1
ATOM 722 O O . ARG A 1 92 ? 0.284 -6.236 31.755 1.00 79.31 92 ARG A O 1
ATOM 729 N N . GLY A 1 93 ? 1.247 -7.765 30.411 1.00 71.38 93 GLY A N 1
ATOM 730 C CA . GLY A 1 93 ? 0.345 -8.871 30.733 1.00 71.38 93 GLY A CA 1
ATOM 731 C C . GLY A 1 93 ? -1.099 -8.609 30.309 1.00 71.38 93 GLY A C 1
ATOM 732 O O . GLY A 1 93 ? -2.021 -9.183 30.890 1.00 71.38 93 GLY A O 1
ATOM 733 N N . LYS A 1 94 ? -1.321 -7.710 29.342 1.00 70.62 94 LYS A N 1
ATOM 734 C CA . LYS A 1 94 ? -2.663 -7.476 28.816 1.00 70.62 94 LYS A CA 1
ATOM 735 C C . LYS A 1 94 ? -3.052 -8.643 27.926 1.00 70.62 94 LYS A C 1
ATOM 737 O O . LYS A 1 94 ? -2.259 -9.126 27.123 1.00 70.62 94 LYS A O 1
ATOM 742 N N . GLU A 1 95 ? -4.309 -9.049 28.018 1.00 65.00 95 GLU A N 1
ATOM 743 C CA . GLU A 1 95 ? -4.863 -9.989 27.059 1.00 65.00 95 GLU A CA 1
ATOM 744 C C . GLU A 1 95 ? -4.888 -9.321 25.676 1.00 65.00 95 GLU A C 1
ATOM 746 O O . GLU A 1 95 ? -5.558 -8.301 25.486 1.00 65.00 95 GLU A O 1
ATOM 751 N N . LEU A 1 96 ? -4.140 -9.883 24.721 1.00 60.75 96 LEU A N 1
ATOM 752 C CA . LEU A 1 96 ? -4.030 -9.398 23.336 1.00 60.75 96 LEU A CA 1
ATOM 753 C C . LEU A 1 96 ? -5.416 -9.258 22.683 1.00 60.75 96 LEU A C 1
ATOM 755 O O . LEU A 1 96 ? -5.682 -8.322 21.933 1.00 60.75 96 LEU A O 1
ATOM 759 N N . VAL A 1 97 ? -6.354 -10.132 23.053 1.00 59.31 97 VAL A N 1
ATOM 760 C CA . VAL A 1 97 ? -7.750 -10.094 22.595 1.00 59.31 97 VAL A CA 1
ATOM 761 C C . VAL A 1 97 ? -8.465 -8.789 23.000 1.00 59.31 97 VAL A C 1
ATOM 763 O O . VAL A 1 97 ? -9.416 -8.372 22.339 1.00 59.31 97 VAL A O 1
ATOM 766 N N . SER A 1 98 ? -7.992 -8.088 24.037 1.00 60.56 98 SER A N 1
ATOM 767 C CA . SER A 1 98 ? -8.620 -6.860 24.538 1.00 60.56 98 SER A CA 1
ATOM 768 C C . SER A 1 98 ? -8.230 -5.589 23.769 1.00 60.56 98 SER A C 1
ATOM 770 O O . SER A 1 98 ? -8.980 -4.607 23.803 1.00 60.56 98 SER A O 1
ATOM 772 N N . SER A 1 99 ? -7.110 -5.573 23.032 1.00 73.88 99 SER A N 1
ATOM 773 C CA . SER A 1 99 ? -6.644 -4.378 22.314 1.00 73.88 99 SER A CA 1
ATOM 774 C C . SER A 1 99 ? -7.260 -4.267 20.913 1.00 73.88 99 SER A C 1
ATOM 776 O O . SER A 1 99 ? -6.597 -4.389 19.885 1.00 73.88 99 SER A O 1
ATOM 778 N N . ARG A 1 100 ? -8.557 -3.935 20.864 1.00 80.38 100 ARG A N 1
ATOM 779 C CA . ARG A 1 100 ? -9.293 -3.624 19.618 1.00 80.38 100 A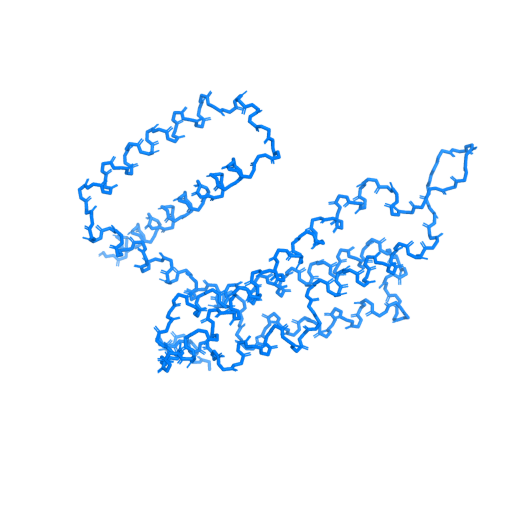RG A CA 1
ATOM 780 C C . ARG A 1 100 ? -8.554 -2.693 18.633 1.00 80.38 100 ARG A C 1
ATOM 782 O O . ARG A 1 100 ? -8.512 -3.032 17.449 1.00 80.38 100 ARG A O 1
ATOM 789 N N . PRO A 1 101 ? -7.922 -1.573 19.053 1.00 83.50 101 PRO A N 1
ATOM 790 C CA . PRO A 1 101 ? -7.195 -0.712 18.114 1.00 83.50 101 PRO A CA 1
ATOM 791 C C . PRO A 1 101 ? -5.958 -1.388 17.511 1.00 83.50 101 PRO A C 1
ATOM 793 O O . PRO A 1 101 ? -5.629 -1.138 16.353 1.00 83.50 101 PRO A O 1
ATOM 796 N N . LEU A 1 102 ? -5.292 -2.267 18.264 1.00 84.88 102 LEU A N 1
ATOM 797 C CA . LEU A 1 102 ? -4.139 -3.020 17.780 1.00 84.88 102 LEU A CA 1
ATOM 798 C C . LEU A 1 102 ? -4.571 -4.097 16.781 1.00 84.88 102 LEU A C 1
ATOM 800 O O . LEU A 1 102 ? -3.954 -4.234 15.729 1.00 84.88 102 LEU A O 1
ATOM 804 N N . GLN A 1 103 ? -5.683 -4.786 17.056 1.00 84.38 103 GLN A N 1
ATOM 805 C CA . GLN A 1 103 ? -6.302 -5.727 16.114 1.00 84.38 103 GLN A CA 1
ATOM 806 C C . GLN A 1 103 ? -6.661 -5.051 14.796 1.00 84.38 103 GLN A C 1
ATOM 808 O O . GLN A 1 103 ? -6.331 -5.570 13.733 1.00 84.38 103 GLN A O 1
ATOM 813 N N . ALA A 1 104 ? -7.288 -3.874 14.852 1.00 88.44 104 ALA A N 1
ATOM 814 C CA . ALA A 1 104 ? -7.596 -3.095 13.660 1.00 88.44 104 ALA A CA 1
ATOM 815 C C . ALA A 1 104 ? -6.322 -2.680 12.902 1.00 88.44 104 ALA A C 1
ATOM 817 O O . ALA A 1 104 ? -6.270 -2.803 11.679 1.00 88.44 104 ALA A O 1
ATOM 818 N N . LEU A 1 105 ? -5.273 -2.237 13.603 1.00 88.19 105 LEU A N 1
ATOM 819 C CA . LEU A 1 105 ? -4.006 -1.857 12.975 1.00 88.19 105 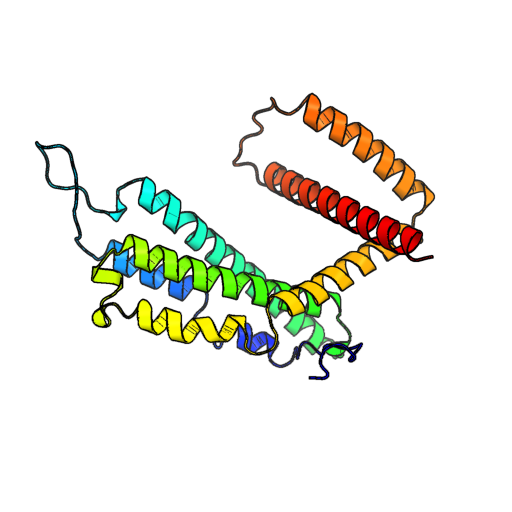LEU A CA 1
ATOM 820 C C . LEU A 1 105 ? -3.349 -3.040 12.251 1.00 88.19 105 LEU A C 1
ATOM 822 O O . LEU A 1 105 ? -3.019 -2.921 11.073 1.00 88.19 105 LEU A O 1
ATOM 826 N N . VAL A 1 106 ? -3.195 -4.181 12.928 1.00 86.12 106 VAL A N 1
ATOM 827 C CA . VAL A 1 106 ? -2.601 -5.399 12.352 1.00 86.12 106 VAL A CA 1
ATOM 828 C C . VAL A 1 106 ? -3.442 -5.899 11.179 1.00 86.12 106 VAL A C 1
ATOM 830 O O . VAL A 1 106 ? -2.899 -6.204 10.117 1.00 86.12 106 VAL A O 1
ATOM 833 N N . ALA A 1 107 ? -4.771 -5.903 11.327 1.00 87.38 107 ALA A N 1
ATOM 834 C CA . ALA A 1 107 ? -5.667 -6.354 10.274 1.00 87.38 107 ALA A CA 1
ATOM 835 C C . ALA A 1 107 ? -5.573 -5.481 9.011 1.00 87.38 107 ALA A C 1
ATOM 837 O O . ALA A 1 107 ? -5.498 -5.995 7.893 1.00 87.38 107 ALA A O 1
ATOM 838 N N . GLY A 1 108 ? -5.532 -4.157 9.188 1.00 89.38 108 GLY A N 1
ATOM 839 C CA . GLY A 1 108 ? -5.353 -3.208 8.093 1.00 89.38 108 GLY A CA 1
ATOM 840 C C . GLY A 1 108 ? -3.979 -3.317 7.434 1.00 89.38 108 GLY A C 1
ATOM 841 O O . GLY A 1 108 ? -3.893 -3.299 6.206 1.00 89.38 108 GLY A O 1
ATOM 842 N N . LEU A 1 109 ? -2.916 -3.473 8.232 1.00 88.81 109 LEU A N 1
ATOM 843 C CA . LEU A 1 109 ? -1.554 -3.634 7.723 1.00 88.81 109 LEU A CA 1
ATOM 844 C C . LEU A 1 109 ? -1.413 -4.898 6.881 1.00 88.81 109 LEU A C 1
ATOM 846 O O . LEU A 1 109 ? -0.872 -4.804 5.784 1.00 88.81 109 LEU A O 1
ATOM 850 N N . LYS A 1 110 ? -1.948 -6.039 7.335 1.00 86.25 110 LYS A N 1
ATOM 851 C CA . LYS A 1 110 ? -1.924 -7.288 6.562 1.00 86.25 110 LYS A CA 1
ATOM 852 C C . LYS A 1 110 ? -2.700 -7.171 5.254 1.00 86.25 110 LYS A C 1
ATOM 854 O O . LYS A 1 110 ? -2.195 -7.559 4.201 1.00 86.25 110 LYS A O 1
ATOM 859 N N . ALA A 1 111 ? -3.911 -6.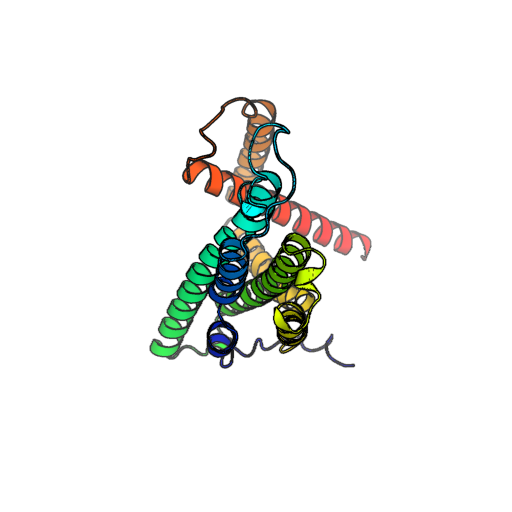613 5.292 1.00 89.12 111 ALA A N 1
ATOM 860 C CA . ALA A 1 111 ? -4.721 -6.457 4.085 1.00 89.12 111 ALA A CA 1
ATOM 861 C C . ALA A 1 111 ? -4.033 -5.547 3.051 1.00 89.12 111 ALA A C 1
ATOM 863 O O . ALA A 1 111 ? -3.971 -5.873 1.867 1.00 89.12 111 ALA A O 1
ATOM 864 N N . TYR A 1 112 ? -3.474 -4.420 3.498 1.00 90.25 112 TYR A N 1
ATOM 865 C CA . TYR A 1 112 ? -2.809 -3.471 2.610 1.00 90.25 112 TYR A CA 1
ATOM 866 C C . TYR A 1 112 ? -1.465 -3.994 2.084 1.00 90.25 112 TYR A C 1
ATOM 868 O O . TYR A 1 112 ? -1.192 -3.876 0.890 1.00 90.25 112 TYR A O 1
ATOM 876 N N . SER A 1 113 ? -0.633 -4.596 2.942 1.00 88.06 113 SER A N 1
ATOM 877 C CA . SER A 1 113 ? 0.690 -5.097 2.549 1.00 88.06 113 SER A CA 1
ATOM 878 C C . SER A 1 113 ? 0.605 -6.222 1.521 1.00 88.06 113 SER A C 1
ATOM 880 O O . SER A 1 113 ? 1.378 -6.245 0.567 1.00 88.06 113 SER A O 1
ATOM 882 N N . THR A 1 114 ? -0.365 -7.123 1.669 1.00 87.56 114 THR A N 1
ATOM 883 C CA . THR A 1 114 ? -0.558 -8.250 0.748 1.00 87.56 114 THR A CA 1
ATOM 884 C C . THR A 1 114 ? -1.041 -7.788 -0.627 1.00 87.56 114 THR A C 1
ATOM 886 O O . THR A 1 114 ? -0.490 -8.224 -1.639 1.00 87.56 114 THR A O 1
ATOM 889 N N . TRP A 1 115 ? -1.992 -6.849 -0.705 1.00 90.12 115 TRP A N 1
ATOM 890 C CA . TRP A 1 115 ? -2.391 -6.260 -1.991 1.00 90.12 115 TRP A CA 1
ATOM 891 C C . TRP A 1 115 ? -1.260 -5.488 -2.668 1.00 90.12 115 TRP A C 1
ATOM 893 O O . TRP A 1 115 ? -1.092 -5.588 -3.888 1.00 90.12 115 TRP A O 1
ATOM 903 N N . GLU A 1 116 ? -0.471 -4.749 -1.889 1.00 89.56 116 GLU A N 1
ATOM 904 C CA . GLU A 1 116 ? 0.683 -4.026 -2.412 1.00 89.56 116 GLU A CA 1
ATOM 905 C C . GLU A 1 116 ? 1.747 -4.990 -2.952 1.00 89.56 116 GLU A C 1
ATOM 907 O O . GLU A 1 116 ? 2.271 -4.769 -4.040 1.00 89.56 116 GLU A O 1
ATOM 912 N N . ASN A 1 117 ? 2.012 -6.106 -2.266 1.00 85.50 117 ASN A N 1
ATOM 913 C CA . ASN A 1 117 ? 2.947 -7.133 -2.734 1.00 85.50 117 ASN A CA 1
ATOM 914 C C . ASN A 1 117 ? 2.534 -7.730 -4.080 1.00 85.50 117 ASN A C 1
ATOM 916 O O . ASN A 1 117 ? 3.341 -7.812 -5.009 1.00 85.50 117 ASN A O 1
ATOM 920 N N . VAL A 1 118 ? 1.265 -8.126 -4.200 1.00 87.44 118 VAL A N 1
ATOM 921 C CA . VAL A 1 118 ? 0.715 -8.705 -5.433 1.00 87.44 118 VAL A CA 1
ATOM 922 C C . VAL A 1 118 ? 0.787 -7.703 -6.590 1.00 87.44 118 VAL A C 1
ATOM 924 O O . VAL A 1 118 ? 1.077 -8.107 -7.724 1.00 87.44 118 VAL A O 1
ATOM 927 N N . SER A 1 119 ? 0.565 -6.418 -6.297 1.00 90.06 119 SER A N 1
ATOM 928 C CA . SER A 1 119 ? 0.643 -5.317 -7.263 1.00 90.06 119 SER A CA 1
ATOM 929 C C . SER A 1 119 ? 2.089 -5.006 -7.667 1.00 90.06 119 SER A C 1
ATOM 931 O O . SER A 1 119 ? 2.376 -5.009 -8.862 1.00 90.06 119 SER A O 1
ATOM 933 N N . CYS A 1 120 ? 3.027 -4.857 -6.716 1.00 88.19 120 CYS A N 1
ATOM 934 C CA . CYS A 1 120 ? 4.451 -4.644 -7.024 1.00 88.19 120 CYS A CA 1
ATOM 935 C C . CYS A 1 120 ? 5.000 -5.800 -7.875 1.00 88.19 120 CYS A C 1
ATOM 937 O O . CYS A 1 120 ? 5.677 -5.558 -8.874 1.00 88.19 120 CYS A O 1
ATOM 939 N N . LEU A 1 121 ? 4.686 -7.059 -7.541 1.00 87.38 121 LEU A N 1
ATOM 940 C CA . LEU A 1 121 ? 5.139 -8.219 -8.319 1.00 87.38 121 LEU A CA 1
ATOM 941 C C . LEU A 1 121 ? 4.584 -8.222 -9.746 1.00 87.38 121 LEU A C 1
ATOM 943 O O . LEU A 1 121 ? 5.308 -8.552 -10.689 1.00 87.38 121 LEU A O 1
ATOM 947 N N . GLN A 1 122 ? 3.318 -7.841 -9.917 1.00 90.00 122 GLN A N 1
ATOM 948 C CA . GLN A 1 122 ? 2.713 -7.715 -11.238 1.00 90.00 122 GLN A CA 1
ATOM 949 C C . GLN A 1 122 ? 3.403 -6.619 -12.059 1.00 90.00 122 GLN A C 1
ATOM 951 O O . GLN A 1 122 ? 3.797 -6.867 -13.199 1.00 90.00 122 GLN A O 1
ATOM 956 N N . ASP A 1 123 ? 3.613 -5.447 -11.468 1.00 89.44 123 ASP A N 1
ATOM 957 C CA . ASP A 1 123 ? 4.256 -4.315 -12.128 1.00 89.44 123 ASP A CA 1
ATOM 958 C C . ASP A 1 123 ? 5.712 -4.613 -12.481 1.00 89.44 123 ASP A C 1
ATOM 960 O O . ASP A 1 123 ? 6.162 -4.328 -13.590 1.00 89.44 123 ASP A O 1
ATOM 964 N N . CYS A 1 124 ? 6.438 -5.292 -11.596 1.00 85.38 124 CYS A N 1
ATOM 965 C CA . CYS A 1 124 ? 7.786 -5.766 -11.874 1.00 85.38 124 CYS A CA 1
ATOM 966 C C . CYS A 1 124 ? 7.834 -6.776 -13.032 1.00 85.38 124 CYS A C 1
ATOM 968 O O . CYS A 1 124 ? 8.738 -6.722 -13.876 1.00 85.38 124 CYS A O 1
ATOM 970 N N . ARG A 1 125 ? 6.860 -7.694 -13.100 1.00 87.06 125 ARG A N 1
ATOM 971 C CA . ARG A 1 125 ? 6.723 -8.656 -14.204 1.00 87.06 125 ARG A CA 1
ATOM 972 C C . ARG A 1 125 ? 6.448 -7.950 -15.531 1.00 87.06 125 ARG A C 1
ATOM 974 O O . ARG A 1 125 ? 6.990 -8.324 -16.564 1.00 87.06 125 ARG A O 1
ATOM 981 N N . GLU A 1 126 ? 5.624 -6.911 -15.516 1.00 87.62 126 GLU A N 1
ATOM 982 C CA .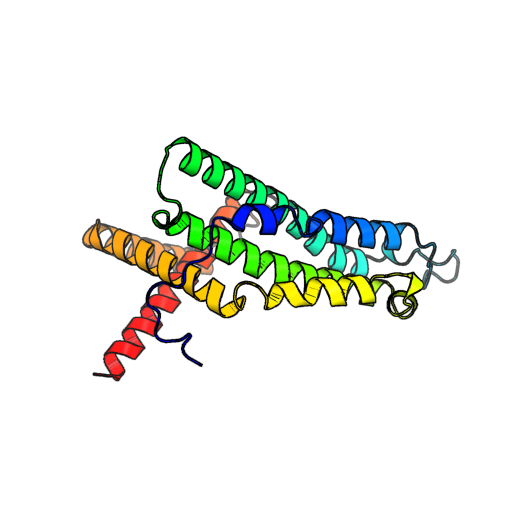 GLU A 1 126 ? 5.323 -6.133 -16.717 1.00 87.62 126 GLU A CA 1
ATOM 983 C C . GLU A 1 126 ? 6.506 -5.255 -17.149 1.00 87.62 126 GLU A C 1
ATOM 985 O O . GLU A 1 126 ? 6.822 -5.195 -18.338 1.00 87.62 126 GLU A O 1
ATOM 990 N N . CYS A 1 127 ? 7.230 -4.653 -16.202 1.00 84.12 127 CYS A N 1
ATOM 991 C CA . CYS A 1 127 ? 8.448 -3.881 -16.466 1.00 84.12 127 CYS A CA 1
ATOM 992 C C . CYS A 1 127 ? 9.587 -4.740 -17.041 1.00 84.12 127 CYS A C 1
ATOM 994 O O . CYS A 1 127 ? 10.363 -4.262 -17.870 1.00 84.12 127 CYS A O 1
ATOM 996 N N . THR A 1 128 ? 9.668 -6.019 -16.656 1.00 80.88 128 THR A N 1
ATOM 997 C CA . THR A 1 128 ? 10.602 -7.001 -17.244 1.00 80.88 128 THR A CA 1
ATOM 998 C C . THR A 1 128 ? 10.153 -7.505 -18.626 1.00 80.88 128 THR A C 1
ATOM 1000 O O . THR A 1 128 ? 10.924 -8.183 -19.313 1.00 80.88 128 THR A O 1
ATOM 1003 N N . GLY A 1 129 ? 8.949 -7.156 -19.095 1.00 83.44 129 GLY A N 1
ATOM 1004 C CA . GLY A 1 129 ? 8.376 -7.604 -20.367 1.00 83.44 129 GLY A CA 1
ATOM 1005 C C . GLY A 1 129 ? 8.285 -9.132 -20.481 1.00 83.44 129 GLY A C 1
ATOM 1006 O O . GLY A 1 129 ? 8.100 -9.829 -19.490 1.00 83.44 129 GLY A O 1
ATOM 1007 N N . GLY A 1 130 ? 8.455 -9.677 -21.692 1.00 84.44 130 GLY A N 1
ATOM 1008 C CA . GLY A 1 130 ? 8.356 -11.128 -21.930 1.00 84.44 130 GLY A CA 1
ATOM 1009 C C . GLY A 1 130 ? 9.326 -11.976 -21.098 1.00 84.44 130 GLY A C 1
ATOM 1010 O O . GLY A 1 130 ? 8.963 -13.062 -20.658 1.00 84.44 130 GLY A O 1
ATOM 1011 N N . MET A 1 131 ? 10.517 -11.454 -20.785 1.00 81.50 131 MET A N 1
ATOM 1012 C CA . MET A 1 131 ? 11.471 -12.141 -19.909 1.00 81.50 131 MET A CA 1
ATOM 1013 C C . MET A 1 131 ? 10.905 -12.347 -18.501 1.00 81.50 131 MET A C 1
ATOM 1015 O O . MET A 1 131 ? 11.154 -13.383 -17.896 1.00 81.50 131 MET A O 1
ATOM 1019 N N . GLY A 1 132 ? 10.093 -11.417 -17.992 1.00 81.81 132 GLY A N 1
ATOM 1020 C CA . GLY A 1 132 ? 9.424 -11.553 -16.695 1.00 81.81 132 GLY A CA 1
ATOM 1021 C C . GLY A 1 132 ? 8.482 -12.749 -16.597 1.00 81.81 132 GLY A C 1
ATOM 1022 O O . GLY A 1 132 ? 8.163 -13.193 -15.496 1.00 81.81 132 GLY A O 1
ATOM 1023 N N . TYR A 1 133 ? 8.038 -13.278 -17.739 1.00 84.94 133 TYR A N 1
ATOM 1024 C CA . TYR A 1 133 ? 7.199 -14.469 -17.804 1.00 84.94 133 TYR A CA 1
ATOM 1025 C C . TYR A 1 133 ? 8.000 -15.771 -17.662 1.00 84.94 133 TYR A C 1
ATOM 1027 O O . TYR A 1 133 ? 7.454 -16.779 -17.215 1.00 84.94 133 TYR A O 1
ATOM 1035 N N . MET A 1 134 ? 9.292 -15.753 -18.001 1.00 85.88 134 MET A N 1
ATOM 1036 C CA . MET A 1 134 ? 10.156 -16.931 -17.940 1.00 85.88 134 MET A CA 1
ATOM 1037 C C . MET A 1 134 ? 10.363 -17.370 -16.487 1.00 85.88 134 MET A C 1
ATOM 1039 O O . MET A 1 134 ? 10.697 -16.559 -15.620 1.00 85.88 134 MET A O 1
ATOM 1043 N N . MET A 1 135 ? 10.213 -18.672 -16.225 1.00 85.00 135 MET A N 1
ATOM 1044 C CA . MET A 1 135 ? 10.380 -19.252 -14.883 1.00 85.00 135 MET A CA 1
ATOM 1045 C C . MET A 1 135 ? 11.777 -19.003 -14.294 1.00 85.00 135 MET A C 1
ATOM 1047 O O . MET A 1 135 ? 11.913 -18.864 -13.082 1.00 85.00 135 MET A O 1
ATOM 1051 N N . GLU A 1 136 ? 12.800 -18.853 -15.138 1.00 82.19 136 GLU A N 1
ATOM 1052 C CA . GLU A 1 136 ? 14.185 -18.534 -14.749 1.00 82.19 136 GLU A CA 1
ATOM 1053 C C . GLU A 1 136 ? 14.288 -17.217 -13.963 1.00 82.19 136 GLU A C 1
ATOM 1055 O O . GLU A 1 136 ? 15.137 -17.057 -13.081 1.00 82.19 136 GLU A O 1
ATOM 1060 N N . ASN A 1 137 ? 13.392 -16.265 -14.244 1.00 78.88 137 ASN A N 1
ATOM 1061 C CA . ASN A 1 137 ? 13.350 -14.998 -13.528 1.00 78.88 137 ASN A CA 1
ATOM 1062 C C . ASN A 1 137 ? 12.647 -15.094 -12.172 1.00 78.88 137 ASN A C 1
ATOM 1064 O O . ASN A 1 137 ? 12.826 -14.185 -11.363 1.00 78.88 137 ASN A O 1
ATOM 1068 N N . GLN A 1 138 ? 11.934 -16.193 -11.900 1.00 84.12 138 GLN A N 1
ATOM 1069 C CA . GLN A 1 138 ? 11.252 -16.532 -10.642 1.00 84.12 138 GLN A CA 1
ATOM 1070 C C . GLN A 1 138 ? 10.150 -15.557 -10.193 1.00 84.12 138 GLN A C 1
ATOM 1072 O O . GLN A 1 138 ? 9.471 -15.828 -9.209 1.00 84.12 138 GLN A O 1
ATOM 1077 N N . ILE A 1 139 ? 9.903 -14.464 -10.923 1.00 82.88 139 ILE A N 1
ATOM 1078 C CA . ILE A 1 139 ? 8.859 -13.478 -10.592 1.00 82.88 139 ILE A CA 1
ATOM 1079 C C . ILE A 1 139 ? 7.468 -14.127 -10.624 1.00 82.88 139 ILE A C 1
ATOM 1081 O O . ILE A 1 139 ? 6.638 -13.864 -9.759 1.00 82.88 139 ILE A O 1
ATOM 1085 N N . SER A 1 140 ? 7.213 -14.996 -11.606 1.00 84.62 140 SER A N 1
ATOM 1086 C CA . SER A 1 140 ? 5.948 -15.726 -11.742 1.00 84.62 140 SER A CA 1
ATOM 1087 C C . SER A 1 140 ? 5.716 -16.723 -10.604 1.00 84.62 140 SER A C 1
ATOM 1089 O O . SER A 1 140 ? 4.613 -16.765 -10.064 1.00 84.62 140 SER A O 1
ATOM 1091 N N . GLY A 1 141 ? 6.753 -17.470 -10.210 1.00 86.44 141 GLY A N 1
ATOM 1092 C CA . GLY A 1 141 ? 6.705 -18.372 -9.054 1.00 86.44 141 GLY A CA 1
ATOM 1093 C C . GLY A 1 141 ? 6.451 -17.609 -7.757 1.00 86.44 141 GLY A C 1
ATOM 1094 O O . GLY A 1 141 ? 5.471 -17.874 -7.073 1.00 86.44 141 GLY A O 1
ATOM 1095 N N . LEU A 1 142 ? 7.237 -16.559 -7.504 1.00 84.19 142 LEU A N 1
ATOM 1096 C CA . LEU A 1 142 ? 7.097 -15.730 -6.308 1.00 84.19 142 LEU A CA 1
ATOM 1097 C C . LEU A 1 142 ? 5.710 -15.076 -6.209 1.00 84.19 142 LEU A C 1
ATOM 1099 O O . LEU A 1 142 ? 5.138 -14.988 -5.125 1.00 84.19 142 LEU A O 1
ATOM 1103 N N . LYS A 1 143 ? 5.135 -14.649 -7.341 1.00 85.31 143 LYS A N 1
ATOM 1104 C CA . LYS A 1 143 ? 3.759 -14.143 -7.390 1.00 85.31 143 LYS A CA 1
ATOM 1105 C C . LYS A 1 143 ? 2.742 -15.215 -7.008 1.00 85.31 143 LYS A C 1
ATOM 1107 O O . LYS A 1 143 ? 1.825 -14.897 -6.261 1.00 85.31 143 LYS A O 1
ATOM 1112 N N . CYS A 1 144 ? 2.899 -16.443 -7.499 1.00 87.38 144 CYS A N 1
ATOM 1113 C CA . CYS A 1 144 ? 2.020 -17.559 -7.154 1.00 87.38 144 CYS A CA 1
ATOM 1114 C C . CYS A 1 144 ? 2.077 -17.871 -5.653 1.00 87.38 144 CYS A C 1
ATOM 1116 O O . CYS A 1 144 ? 1.036 -18.024 -5.022 1.00 87.38 144 CYS A O 1
ATOM 1118 N N . ASP A 1 145 ? 3.282 -17.889 -5.085 1.00 85.00 145 ASP A N 1
ATOM 1119 C CA . ASP A 1 145 ? 3.492 -18.181 -3.665 1.00 85.00 145 ASP A CA 1
ATOM 1120 C C . ASP A 1 145 ? 2.942 -17.065 -2.767 1.00 85.00 145 ASP A C 1
ATOM 1122 O O . ASP A 1 145 ? 2.474 -17.322 -1.664 1.00 85.00 145 ASP A O 1
ATOM 1126 N N . THR A 1 146 ? 2.961 -15.818 -3.247 1.00 81.50 146 THR A N 1
ATOM 1127 C CA . THR A 1 146 ? 2.485 -14.660 -2.476 1.00 81.50 146 THR A CA 1
ATOM 1128 C C . THR A 1 146 ? 0.965 -14.471 -2.554 1.00 81.50 146 THR A C 1
ATOM 1130 O O . THR A 1 146 ? 0.369 -13.877 -1.657 1.00 81.50 146 THR A O 1
ATOM 1133 N N . ASP A 1 147 ? 0.312 -14.964 -3.609 1.00 84.94 147 ASP A N 1
ATOM 1134 C CA . ASP A 1 147 ? -1.121 -14.734 -3.851 1.00 84.94 147 ASP A CA 1
ATOM 1135 C C . ASP A 1 147 ? -2.007 -15.349 -2.756 1.00 84.94 147 ASP A C 1
ATOM 1137 O O . ASP A 1 147 ? -3.040 -14.792 -2.380 1.00 84.94 147 ASP A O 1
ATOM 1141 N N . VAL A 1 148 ? -1.557 -16.459 -2.161 1.00 85.19 148 VAL A N 1
ATOM 1142 C CA . VAL A 1 148 ? -2.278 -17.134 -1.075 1.00 85.19 148 VAL A CA 1
ATOM 1143 C C . VAL A 1 148 ? -2.510 -16.214 0.129 1.00 85.19 148 VAL A C 1
ATOM 1145 O O . VAL A 1 148 ? -3.584 -16.269 0.730 1.00 85.19 148 VAL A O 1
ATOM 1148 N N . PHE A 1 149 ? -1.580 -15.299 0.432 1.00 82.00 149 PHE A N 1
ATOM 1149 C CA . PHE A 1 149 ? -1.664 -14.406 1.595 1.00 82.00 149 PHE A CA 1
ATOM 1150 C C . PHE A 1 149 ? -2.811 -13.389 1.514 1.00 82.00 149 PHE A C 1
ATOM 1152 O O . PHE A 1 149 ? -3.220 -12.844 2.538 1.00 82.00 149 PHE A O 1
ATOM 1159 N N . VAL A 1 150 ? -3.374 -13.153 0.325 1.00 83.19 150 VAL A N 1
ATOM 1160 C CA . VAL A 1 150 ? -4.576 -12.316 0.152 1.00 83.19 150 VAL A CA 1
ATOM 1161 C C . VAL A 1 150 ? -5.822 -12.993 0.741 1.00 83.19 150 VAL A C 1
ATOM 1163 O O . VAL A 1 150 ? -6.785 -12.322 1.115 1.00 83.19 150 VAL A O 1
ATOM 1166 N N . THR A 1 151 ? -5.808 -14.325 0.832 1.00 81.06 151 THR A N 1
ATOM 1167 C CA . THR A 1 151 ? -6.966 -15.144 1.228 1.00 81.06 151 THR A CA 1
ATOM 1168 C C . THR A 1 151 ? -6.763 -15.891 2.542 1.00 81.06 151 THR A C 1
ATOM 1170 O O . THR A 1 151 ? -7.722 -16.105 3.285 1.00 81.06 151 THR A O 1
ATOM 1173 N N . PHE A 1 152 ? -5.524 -16.284 2.839 1.00 73.69 152 PHE A N 1
ATOM 1174 C CA . PHE A 1 152 ? -5.178 -17.004 4.054 1.00 73.69 152 PHE A CA 1
ATOM 1175 C C . PHE A 1 152 ? -5.364 -16.119 5.294 1.00 73.69 152 PHE A C 1
ATOM 1177 O O . PHE A 1 152 ? -5.266 -14.893 5.205 1.00 73.69 152 PHE A O 1
ATOM 1184 N N . GLU A 1 153 ? -5.695 -16.736 6.434 1.00 69.06 153 GLU A N 1
ATOM 1185 C CA . GLU A 1 153 ? -5.897 -16.072 7.744 1.00 69.06 153 GLU A CA 1
ATOM 1186 C C . GLU A 1 153 ? -6.991 -14.983 7.775 1.00 69.06 153 GLU A C 1
ATOM 1188 O O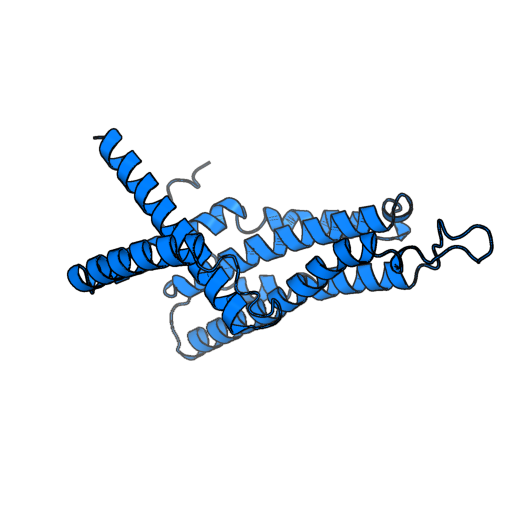 . GLU A 1 153 ? -7.104 -14.211 8.726 1.00 69.06 153 GLU A O 1
ATOM 1193 N N . GLY A 1 154 ? -7.840 -14.947 6.743 1.00 71.75 154 GLY A N 1
ATOM 1194 C CA . GLY A 1 154 ? -8.963 -14.026 6.606 1.00 71.75 154 GLY A CA 1
ATOM 1195 C C . GLY A 1 154 ? -8.883 -13.230 5.309 1.00 71.75 154 GLY A C 1
ATOM 1196 O O . GLY A 1 154 ? -7.855 -12.634 4.993 1.00 71.75 154 GLY A O 1
ATOM 1197 N N . ASP A 1 155 ? -9.991 -13.192 4.569 1.00 85.81 155 ASP A N 1
ATOM 1198 C CA . ASP A 1 155 ? -10.118 -12.359 3.371 1.00 85.81 155 ASP A CA 1
ATOM 1199 C C . ASP A 1 155 ? -9.812 -10.893 3.711 1.00 85.81 155 ASP A C 1
ATOM 1201 O O . ASP A 1 155 ? -10.381 -10.325 4.650 1.00 85.81 155 ASP A O 1
ATOM 1205 N N . ASN A 1 156 ? -8.929 -10.269 2.932 1.00 87.31 156 ASN A N 1
ATOM 1206 C CA . ASN A 1 156 ? -8.513 -8.882 3.118 1.00 87.31 156 ASN A CA 1
ATOM 1207 C C . ASN A 1 156 ? -9.701 -7.915 3.227 1.00 87.31 156 ASN A C 1
ATOM 1209 O O . ASN A 1 156 ? -9.663 -6.974 4.023 1.00 87.31 156 ASN A O 1
ATOM 1213 N N . VAL A 1 157 ? -10.784 -8.150 2.478 1.00 89.69 157 VAL A N 1
ATOM 1214 C CA . VAL A 1 157 ? -11.987 -7.307 2.565 1.00 89.69 157 VAL A CA 1
ATOM 1215 C C . VAL A 1 157 ? -12.676 -7.469 3.919 1.00 89.69 157 VAL A C 1
ATOM 1217 O O . VAL A 1 157 ? -13.085 -6.475 4.518 1.00 89.69 157 VAL A O 1
ATOM 1220 N N . VAL A 1 158 ? -12.776 -8.696 4.432 1.00 88.69 158 VAL A N 1
ATOM 1221 C CA . VAL A 1 158 ? -13.332 -8.979 5.764 1.00 88.69 158 VAL A CA 1
ATOM 1222 C C . VAL A 1 158 ? -12.452 -8.372 6.858 1.00 88.69 158 VAL A C 1
ATOM 1224 O O . VAL A 1 158 ? -12.967 -7.776 7.802 1.00 88.69 158 VAL A O 1
ATOM 1227 N N . MET A 1 159 ? -11.130 -8.417 6.709 1.00 86.31 159 MET A N 1
ATOM 1228 C CA . MET A 1 159 ? -10.203 -7.798 7.662 1.00 86.31 159 MET A CA 1
ATOM 1229 C C . MET A 1 159 ? -10.348 -6.276 7.707 1.00 86.31 159 MET A C 1
ATOM 1231 O O . MET A 1 159 ? -10.401 -5.690 8.790 1.00 86.31 159 MET A O 1
ATOM 1235 N N . LEU A 1 160 ? -10.540 -5.626 6.555 1.00 89.75 160 LEU A N 1
ATOM 1236 C CA . LEU A 1 160 ? -10.871 -4.202 6.520 1.00 89.75 160 LEU A CA 1
ATOM 1237 C C . LEU A 1 160 ? -12.196 -3.874 7.220 1.00 89.75 160 LEU A C 1
ATOM 1239 O O . LEU A 1 160 ? -12.350 -2.762 7.724 1.00 89.75 160 LEU A O 1
ATOM 1243 N N . GLN A 1 161 ? -13.152 -4.804 7.308 1.00 90.19 161 GLN A N 1
ATOM 1244 C CA . GLN A 1 161 ? -14.380 -4.558 8.073 1.00 90.19 161 GLN A CA 1
ATOM 1245 C C . GLN A 1 161 ? -14.099 -4.412 9.572 1.00 90.19 161 GLN A C 1
ATOM 1247 O O . GLN A 1 161 ? -14.762 -3.606 10.223 1.00 90.19 161 GLN A O 1
ATOM 1252 N N . VAL A 1 162 ? -13.110 -5.129 10.119 1.00 88.00 162 VAL A N 1
ATOM 1253 C CA . VAL A 1 162 ? -12.668 -4.955 11.516 1.00 88.00 162 VAL A CA 1
ATOM 1254 C C . VAL A 1 162 ? -12.109 -3.546 11.717 1.00 88.00 162 VAL A C 1
ATOM 1256 O O . VAL A 1 162 ? -12.487 -2.865 12.670 1.00 88.00 162 VAL A O 1
ATOM 1259 N N . VAL A 1 163 ? -11.308 -3.060 10.762 1.00 89.94 163 VAL A N 1
ATOM 1260 C CA . VAL A 1 163 ? -10.785 -1.683 10.761 1.00 89.94 163 VAL A CA 1
ATOM 1261 C C . VAL A 1 163 ? -11.918 -0.663 10.746 1.00 89.94 163 VAL A C 1
ATOM 1263 O O . VAL A 1 163 ? -11.943 0.261 11.554 1.00 89.94 163 VAL A O 1
ATOM 1266 N N . VAL A 1 164 ? -12.893 -0.841 9.852 1.00 90.38 164 VAL A N 1
ATOM 1267 C CA . VAL A 1 164 ? -14.044 0.064 9.738 1.00 90.38 164 VAL A CA 1
ATOM 1268 C C . VAL A 1 164 ? -14.864 0.085 11.028 1.00 90.38 164 VAL A C 1
ATOM 1270 O O . VAL A 1 164 ? -15.275 1.159 11.463 1.00 90.38 164 VAL A O 1
ATOM 1273 N N . ARG A 1 165 ? -15.093 -1.072 11.659 1.00 88.31 165 ARG A N 1
ATOM 1274 C CA . ARG A 1 165 ? -15.820 -1.161 12.935 1.00 88.31 165 ARG A CA 1
ATOM 1275 C C . ARG A 1 165 ? -15.115 -0.384 14.043 1.00 88.31 165 ARG A C 1
ATOM 1277 O O . ARG A 1 165 ? -15.775 0.370 14.752 1.00 88.31 165 ARG A O 1
ATOM 1284 N N . GLU A 1 166 ? -13.799 -0.526 14.157 1.00 88.94 166 GLU A N 1
ATOM 1285 C CA . GLU A 1 166 ? -13.012 0.201 15.155 1.00 88.94 166 GLU A CA 1
ATOM 1286 C C . GLU A 1 166 ? -12.999 1.713 14.880 1.00 88.94 166 GLU A C 1
ATOM 1288 O O . GLU A 1 166 ? -13.242 2.504 15.789 1.00 88.94 166 GLU A O 1
ATOM 1293 N N . LEU A 1 167 ? -12.823 2.137 13.622 1.00 87.88 167 LEU A N 1
ATOM 1294 C CA . LEU A 1 167 ? -12.893 3.557 13.247 1.00 87.88 167 LEU A CA 1
ATOM 1295 C C . LEU A 1 167 ? -14.261 4.175 13.572 1.00 87.88 167 LEU A C 1
ATOM 1297 O O . LEU A 1 167 ? -14.334 5.307 14.051 1.00 87.88 167 LEU A O 1
ATOM 1301 N N . LEU A 1 168 ? -15.350 3.435 13.343 1.00 87.00 168 LEU A N 1
ATOM 1302 C CA . LEU A 1 168 ? -16.694 3.878 13.712 1.00 87.00 168 LEU A CA 1
ATOM 1303 C C . LEU A 1 168 ? -16.867 3.960 15.233 1.00 87.00 168 LEU A C 1
ATOM 1305 O O . LEU A 1 168 ? -17.431 4.941 15.707 1.00 87.00 168 LEU A O 1
ATOM 1309 N N . ALA A 1 169 ? -16.352 2.990 15.993 1.00 86.44 169 ALA A N 1
ATOM 1310 C CA . ALA A 1 169 ? -16.407 3.004 17.455 1.00 86.44 169 ALA A CA 1
ATOM 1311 C C . ALA A 1 169 ? -15.623 4.184 18.061 1.00 86.44 169 ALA A C 1
ATOM 1313 O O . ALA A 1 169 ? -16.075 4.831 19.009 1.00 86.44 169 ALA A O 1
ATOM 1314 N N . GLN A 1 170 ? -14.461 4.513 17.492 1.00 83.81 170 GLN A N 1
ATOM 1315 C CA . GLN A 1 170 ? -13.690 5.693 17.890 1.00 83.81 170 GLN A CA 1
ATOM 1316 C C . GLN A 1 170 ? -14.439 6.989 17.564 1.00 83.81 170 GLN A C 1
ATOM 1318 O O . GLN A 1 170 ? -14.470 7.909 18.384 1.00 83.81 170 GLN A O 1
ATOM 1323 N N . TYR A 1 171 ? -15.088 7.051 16.399 1.00 81.88 171 TYR A N 1
ATOM 1324 C CA . TYR A 1 171 ? -15.890 8.203 15.997 1.00 81.88 171 TYR A CA 1
ATOM 1325 C C . TYR A 1 171 ? -17.104 8.420 16.911 1.00 81.88 171 TYR A C 1
ATOM 1327 O O . TYR A 1 171 ? -17.364 9.552 17.322 1.00 81.88 171 TYR A O 1
ATOM 1335 N N . THR A 1 172 ? -17.830 7.355 17.276 1.00 81.62 172 THR A N 1
ATOM 1336 C CA . THR A 1 172 ? -18.971 7.451 18.203 1.00 81.62 172 THR A CA 1
ATOM 1337 C C . THR A 1 172 ? -18.525 7.900 19.587 1.00 81.62 172 THR A C 1
ATOM 1339 O O . THR A 1 172 ? -19.136 8.806 20.147 1.00 81.62 172 THR A O 1
ATOM 1342 N N . LYS A 1 173 ? -17.407 7.367 20.099 1.00 81.69 173 LYS A N 1
ATOM 1343 C CA . LYS A 1 173 ? -16.844 7.783 21.391 1.00 81.69 173 LYS A CA 1
ATOM 1344 C C . LYS A 1 173 ? -16.478 9.272 21.411 1.00 81.69 173 LYS A C 1
ATOM 1346 O O . LYS A 1 173 ? -16.807 9.979 22.359 1.00 81.69 173 LYS A O 1
ATOM 1351 N N . GLN A 1 174 ? -15.857 9.779 20.342 1.00 74.31 174 GLN A N 1
ATOM 1352 C CA . GLN A 1 174 ? -15.559 11.212 20.211 1.00 74.31 174 GLN A CA 1
ATOM 1353 C C . GLN A 1 174 ? -16.826 12.084 20.175 1.00 74.31 174 GLN A C 1
ATOM 1355 O O . GLN A 1 174 ? -16.805 13.218 20.660 1.00 74.31 174 GLN A O 1
ATOM 1360 N N . TYR A 1 175 ? -17.920 11.572 19.606 1.00 69.88 175 TYR A N 1
ATOM 1361 C CA . TYR A 1 175 ? -19.211 12.261 19.575 1.00 69.88 175 TYR A CA 1
ATOM 1362 C C . TYR A 1 175 ? -19.890 12.292 20.949 1.00 69.88 175 TYR A C 1
ATOM 1364 O O . TYR A 1 175 ? -20.393 13.342 21.353 1.00 69.88 175 TYR A O 1
ATOM 1372 N N . GLU A 1 176 ? -19.875 11.171 21.672 1.00 67.88 176 GLU A N 1
ATOM 1373 C CA . GLU A 1 176 ? -20.477 11.035 23.004 1.00 67.88 176 GLU A CA 1
ATOM 1374 C C . GLU A 1 176 ? -19.762 11.890 24.056 1.00 67.88 176 GLU A C 1
ATOM 1376 O O . GLU A 1 176 ? -20.414 12.549 24.863 1.00 67.88 176 GLU A O 1
ATOM 1381 N N . GLU A 1 177 ? -18.428 11.953 24.024 1.00 62.53 177 GLU A N 1
ATOM 1382 C CA . GLU A 1 177 ? -17.657 12.719 25.009 1.00 62.53 177 GLU A CA 1
ATOM 1383 C C . GLU A 1 177 ? -17.784 14.244 24.821 1.00 62.53 177 GLU A C 1
ATOM 1385 O O . GLU A 1 177 ? -17.524 15.008 25.755 1.00 62.53 177 GLU A O 1
ATOM 1390 N N . ARG A 1 178 ? -18.165 14.727 23.625 1.00 55.75 178 ARG A N 1
ATOM 1391 C CA . ARG A 1 178 ? -18.195 16.166 23.295 1.00 55.75 178 ARG A CA 1
ATOM 1392 C C . ARG A 1 178 ? -19.283 16.552 22.277 1.00 55.75 178 ARG A C 1
ATOM 1394 O O . ARG A 1 178 ? -18.951 17.148 21.253 1.00 55.75 178 ARG A O 1
ATOM 1401 N N . PRO A 1 179 ? -20.585 16.343 22.533 1.00 59.88 179 PRO A N 1
ATOM 1402 C CA . PRO A 1 179 ? -21.637 16.570 21.535 1.00 59.88 179 PRO A CA 1
ATOM 1403 C C . PRO A 1 179 ? -21.706 18.029 21.050 1.00 59.88 179 PRO A C 1
ATOM 1405 O O . PRO A 1 179 ? -21.773 18.291 19.855 1.00 59.88 179 PRO A O 1
ATOM 1408 N N . VAL A 1 180 ? -21.597 19.009 21.951 1.00 57.19 180 VAL A N 1
ATOM 1409 C CA . VAL A 1 180 ? -21.793 20.430 21.596 1.00 57.19 180 VAL A CA 1
ATOM 1410 C C . VAL A 1 180 ? -20.540 21.059 20.972 1.00 57.19 180 VAL A C 1
ATOM 1412 O O . VAL A 1 180 ? -20.630 21.805 19.998 1.00 57.19 180 VAL A O 1
ATOM 1415 N N . SER A 1 181 ? -19.350 20.731 21.489 1.00 57.78 181 SER A N 1
ATOM 1416 C CA . SER A 1 181 ? -18.089 21.251 20.940 1.00 57.78 181 SER A CA 1
ATOM 1417 C C . SER A 1 181 ? -17.644 20.512 19.677 1.00 57.78 181 SER A C 1
ATOM 1419 O O . SER A 1 181 ? -17.022 21.134 18.819 1.00 57.78 181 SER A O 1
ATOM 1421 N N . SER A 1 182 ? -18.005 19.233 19.506 1.00 56.91 182 SER A N 1
ATOM 1422 C CA . SER A 1 182 ? -17.782 18.505 18.251 1.00 56.91 182 SER A CA 1
ATOM 1423 C C . SER A 1 182 ? -18.695 19.011 17.141 1.00 56.91 182 SER A C 1
ATOM 1425 O O . SER A 1 182 ? -18.209 19.199 16.034 1.00 56.91 182 SER A O 1
ATOM 1427 N N . LEU A 1 183 ? -19.968 19.326 17.410 1.00 63.56 183 LEU A N 1
ATOM 1428 C CA . LEU A 1 183 ? -20.865 19.938 16.423 1.00 63.56 183 LEU A CA 1
ATOM 1429 C C . LEU A 1 183 ? -20.381 21.331 16.000 1.00 63.56 183 LEU A C 1
ATOM 1431 O O . LEU A 1 183 ? -20.264 21.591 14.803 1.00 63.56 183 LEU A O 1
ATOM 1435 N N . LEU A 1 184 ? -20.011 22.194 16.954 1.00 61.59 184 LEU A N 1
ATOM 1436 C CA . LEU A 1 184 ? -19.442 23.521 16.671 1.00 61.59 184 LEU A CA 1
ATOM 1437 C C . LEU A 1 184 ? -18.128 23.434 15.894 1.00 61.59 184 LEU A C 1
ATOM 1439 O O . LEU A 1 184 ? -17.941 24.154 14.917 1.00 61.59 184 LEU A O 1
ATOM 1443 N N . ARG A 1 185 ? -17.230 22.527 16.285 1.00 62.25 185 ARG A N 1
ATOM 1444 C CA . ARG A 1 185 ? -15.960 22.313 15.590 1.00 62.25 185 ARG A CA 1
ATOM 1445 C C . ARG A 1 185 ? -16.161 21.668 14.226 1.00 62.25 185 ARG A C 1
ATOM 1447 O O . ARG A 1 185 ? -15.504 22.079 13.287 1.00 62.25 185 ARG A O 1
ATOM 1454 N N . ASN A 1 186 ? -17.098 20.739 14.068 1.00 62.59 186 ASN A N 1
ATOM 1455 C CA . ASN A 1 186 ? -17.432 20.142 12.777 1.00 62.59 186 ASN A CA 1
ATOM 1456 C C . ASN A 1 186 ? -18.067 21.162 11.832 1.00 62.59 186 ASN A C 1
ATOM 1458 O O . ASN A 1 186 ? -17.770 21.127 10.641 1.00 62.59 186 ASN A O 1
ATOM 1462 N N . TRP A 1 187 ? -18.902 22.074 12.333 1.00 63.50 187 TRP A N 1
ATOM 1463 C CA . TRP A 1 187 ? -19.495 23.150 11.539 1.00 63.50 187 TRP A CA 1
ATOM 1464 C C . TRP A 1 187 ? -18.452 24.211 11.169 1.00 63.50 187 TRP A C 1
ATOM 1466 O O . TRP A 1 187 ? -18.324 24.558 9.997 1.00 63.50 187 TRP A O 1
ATOM 1476 N N . ALA A 1 188 ? -17.626 24.633 12.131 1.00 64.88 188 ALA A N 1
ATOM 1477 C CA . ALA A 1 188 ? -16.510 25.548 11.905 1.00 64.88 188 ALA A CA 1
ATOM 1478 C C . ALA A 1 188 ? -15.458 24.954 10.955 1.00 64.88 188 ALA A C 1
ATOM 1480 O O . ALA A 1 188 ? -15.000 25.637 10.045 1.00 64.88 188 ALA A O 1
ATOM 1481 N N . GLU A 1 189 ? -15.112 23.674 11.106 1.00 62.72 189 GLU A N 1
ATOM 1482 C CA . GLU A 1 189 ? -14.191 22.964 10.218 1.00 62.72 189 GLU A CA 1
ATOM 1483 C C . GLU A 1 189 ? -14.834 22.667 8.863 1.00 62.72 189 GLU A C 1
ATOM 1485 O O . GLU A 1 189 ? -14.132 22.726 7.875 1.00 62.72 189 GLU A O 1
ATOM 1490 N N . SER A 1 190 ? -16.143 22.415 8.752 1.00 61.00 190 SER A N 1
ATOM 1491 C CA . SER A 1 190 ? -16.799 22.221 7.443 1.00 61.00 190 SER A CA 1
ATOM 1492 C C . SER A 1 190 ? -16.950 23.528 6.669 1.00 61.00 190 SER A C 1
ATOM 1494 O O . SER A 1 190 ? -16.775 23.538 5.452 1.00 61.00 190 SER A O 1
ATOM 1496 N N . GLY A 1 191 ? -17.253 24.633 7.357 1.00 61.94 191 GLY A N 1
ATOM 1497 C CA . GLY A 1 191 ? -17.251 25.972 6.773 1.00 61.94 191 GLY A CA 1
ATOM 1498 C C . GLY A 1 191 ? -15.840 26.400 6.373 1.00 61.94 191 GLY A C 1
ATOM 1499 O O . GLY A 1 191 ? -15.625 26.832 5.246 1.00 61.94 191 GLY A O 1
ATOM 1500 N N . SER A 1 192 ? -14.861 26.184 7.256 1.00 62.00 192 SER A N 1
ATOM 1501 C CA . SER A 1 192 ? -13.446 26.464 6.998 1.00 62.00 192 SER A CA 1
ATOM 1502 C C . SER A 1 192 ? -12.866 25.576 5.899 1.00 62.00 192 SER A C 1
ATOM 1504 O O . SER A 1 192 ? -12.200 26.089 5.016 1.00 62.00 192 SER A O 1
ATOM 1506 N N . ASP A 1 193 ? -13.153 24.275 5.872 1.00 59.44 193 ASP A N 1
ATOM 1507 C CA . ASP A 1 193 ? -12.642 23.357 4.852 1.00 59.44 193 ASP A CA 1
ATOM 1508 C C . ASP A 1 193 ? -13.287 23.622 3.483 1.00 59.44 193 ASP A C 1
ATOM 1510 O O . ASP A 1 193 ? -12.596 23.561 2.466 1.00 59.44 193 ASP A O 1
ATOM 1514 N N . ARG A 1 194 ? -14.575 23.998 3.419 1.00 59.00 194 ARG A N 1
ATOM 1515 C CA . ARG A 1 194 ? -15.197 24.478 2.168 1.00 59.00 194 ARG A CA 1
ATOM 1516 C C . ARG A 1 194 ? -14.571 25.787 1.691 1.00 59.00 194 ARG A C 1
ATOM 1518 O O . ARG A 1 194 ? -14.264 25.903 0.512 1.00 59.00 194 ARG A O 1
ATOM 1525 N N . LEU A 1 195 ? -14.312 26.728 2.599 1.00 57.41 195 LEU A N 1
ATOM 1526 C CA . LEU A 1 195 ? -13.648 27.992 2.270 1.00 57.41 195 LEU A CA 1
ATOM 1527 C C . LEU A 1 195 ? -12.169 27.799 1.892 1.00 57.41 195 LEU A C 1
ATOM 1529 O O . LEU A 1 195 ? -11.680 28.451 0.974 1.00 57.41 195 LEU A O 1
ATOM 1533 N N . ARG A 1 196 ? -11.454 26.872 2.537 1.00 55.50 196 ARG A N 1
ATOM 1534 C CA . ARG A 1 196 ? -10.060 26.517 2.229 1.00 55.50 196 ARG A CA 1
ATOM 1535 C C . ARG A 1 196 ? -9.945 25.766 0.911 1.00 55.50 196 ARG A C 1
ATOM 1537 O O . ARG A 1 196 ? -9.030 26.045 0.154 1.00 55.50 196 ARG A O 1
ATOM 1544 N N . THR A 1 197 ? -10.865 24.862 0.592 1.00 56.53 197 THR A N 1
ATOM 1545 C CA . THR A 1 197 ? -10.864 24.182 -0.714 1.00 56.53 197 THR A CA 1
ATOM 1546 C C . THR A 1 197 ? -11.229 25.130 -1.859 1.00 56.53 197 THR A C 1
ATOM 1548 O O . THR A 1 197 ? -10.674 24.985 -2.944 1.00 56.53 197 THR A O 1
ATOM 1551 N N . SER A 1 198 ? -12.078 26.141 -1.625 1.00 51.22 198 SER A N 1
ATOM 1552 C CA . SER A 1 198 ? -12.400 27.161 -2.635 1.00 51.22 198 SER A CA 1
ATOM 1553 C C . SER A 1 198 ? -11.364 28.287 -2.762 1.00 51.22 198 SER A C 1
ATOM 1555 O O . SER A 1 198 ? -11.253 28.868 -3.835 1.00 51.22 198 SER A O 1
ATOM 1557 N N . PHE A 1 199 ? -10.618 28.618 -1.697 1.00 48.06 199 PHE A N 1
ATOM 1558 C CA . PHE A 1 199 ? -9.714 29.785 -1.665 1.00 48.06 199 PHE A CA 1
ATOM 1559 C C . PHE A 1 199 ? -8.214 29.430 -1.573 1.00 48.06 199 PHE A C 1
ATOM 1561 O O . PHE A 1 199 ? -7.378 30.199 -2.031 1.00 48.06 199 PHE A O 1
ATOM 1568 N N . LEU A 1 200 ? -7.845 28.259 -1.035 1.00 48.00 200 LEU A N 1
ATOM 1569 C CA . LEU A 1 200 ? -6.453 27.795 -0.866 1.00 48.00 200 LEU A CA 1
ATOM 1570 C C . LEU A 1 200 ? -6.071 26.639 -1.805 1.00 48.00 200 LEU A C 1
ATOM 1572 O O . LEU A 1 200 ? -5.146 25.889 -1.511 1.00 48.00 200 LEU A O 1
ATOM 1576 N N . ALA A 1 201 ? -6.718 26.510 -2.964 1.00 47.06 201 ALA A N 1
ATOM 1577 C CA . ALA A 1 201 ? -6.201 25.652 -4.035 1.00 47.06 201 ALA A CA 1
ATOM 1578 C C . ALA A 1 201 ? -4.973 26.261 -4.758 1.00 47.06 201 ALA A C 1
ATOM 1580 O O . ALA A 1 201 ? -4.408 25.617 -5.636 1.00 47.06 201 ALA A O 1
ATOM 1581 N N . PHE A 1 202 ? -4.553 27.484 -4.394 1.00 43.72 202 PHE A N 1
ATOM 1582 C CA . PHE A 1 202 ? -3.479 28.227 -5.072 1.00 43.72 202 PHE A CA 1
ATOM 1583 C C . PHE A 1 202 ? -2.231 28.535 -4.237 1.00 43.72 202 PHE A C 1
ATOM 1585 O O . PHE A 1 202 ? -1.267 29.056 -4.797 1.00 43.72 202 PHE A O 1
ATOM 1592 N N . ASN A 1 203 ? -2.179 28.187 -2.947 1.00 49.50 203 ASN A N 1
ATOM 1593 C CA . ASN A 1 203 ? -0.889 28.201 -2.260 1.00 49.50 203 ASN A CA 1
ATOM 1594 C C . ASN A 1 203 ? -0.174 26.889 -2.571 1.00 49.50 203 ASN A C 1
ATOM 1596 O O . ASN A 1 203 ? -0.532 25.839 -2.041 1.00 49.50 203 ASN A O 1
ATOM 1600 N N . MET A 1 204 ? 0.835 26.973 -3.446 1.00 51.88 204 MET A N 1
ATOM 1601 C CA . MET A 1 204 ? 1.884 25.966 -3.617 1.00 51.88 204 MET A CA 1
ATOM 1602 C C . MET A 1 204 ? 2.704 25.844 -2.322 1.00 51.88 204 MET A C 1
ATOM 1604 O O . MET A 1 204 ? 3.913 26.070 -2.324 1.00 51.88 204 MET A O 1
ATOM 1608 N N . ASP A 1 205 ? 2.071 25.514 -1.196 1.00 53.44 205 ASP A N 1
ATOM 1609 C CA . ASP A 1 205 ? 2.816 24.981 -0.068 1.00 53.44 205 ASP A CA 1
ATOM 1610 C C . ASP A 1 205 ? 3.546 23.751 -0.607 1.00 53.44 205 ASP A C 1
ATOM 1612 O O . ASP A 1 205 ? 2.944 22.836 -1.176 1.00 53.44 205 ASP A O 1
ATOM 1616 N N . THR A 1 206 ? 4.873 23.817 -0.552 1.00 63.06 206 THR A N 1
ATOM 1617 C CA . THR A 1 206 ? 5.795 22.929 -1.251 1.00 63.06 206 THR A CA 1
ATOM 1618 C C . THR A 1 206 ? 5.366 21.484 -1.028 1.00 63.06 206 THR A C 1
ATOM 1620 O O . THR A 1 206 ? 5.312 21.039 0.115 1.00 63.06 206 THR A O 1
ATOM 1623 N N . VAL A 1 207 ? 5.089 20.733 -2.100 1.00 65.81 207 VAL A N 1
ATOM 1624 C CA . VAL A 1 207 ? 4.642 19.321 -2.045 1.00 65.81 207 VAL A CA 1
ATOM 1625 C C . VAL A 1 207 ? 5.587 18.437 -1.202 1.00 65.81 207 VAL A C 1
ATOM 1627 O O . VAL A 1 207 ? 5.194 17.377 -0.726 1.00 65.81 207 VAL A O 1
ATOM 1630 N N . GLY A 1 208 ? 6.817 18.900 -0.945 1.00 73.88 208 GLY A N 1
ATOM 1631 C CA . GLY A 1 208 ? 7.782 18.274 -0.039 1.00 73.88 208 GLY A CA 1
ATOM 1632 C C . GLY A 1 208 ? 7.606 18.549 1.465 1.00 73.88 208 GLY A C 1
ATOM 1633 O O . GLY A 1 208 ? 8.363 17.990 2.254 1.00 73.88 208 GLY A O 1
ATOM 1634 N N . ASN A 1 209 ? 6.665 19.391 1.909 1.00 84.88 209 ASN A N 1
ATOM 1635 C CA . ASN A 1 209 ? 6.473 19.654 3.337 1.00 84.88 209 ASN A CA 1
ATOM 1636 C C . ASN A 1 209 ? 5.636 18.544 3.992 1.00 84.88 209 ASN A C 1
ATOM 1638 O O . ASN A 1 209 ? 4.448 18.377 3.714 1.00 84.88 209 ASN A O 1
ATOM 1642 N N . LEU A 1 210 ? 6.246 17.832 4.941 1.00 86.31 210 LEU A N 1
ATOM 1643 C CA . LEU A 1 210 ? 5.611 16.745 5.684 1.00 86.31 210 LEU A CA 1
ATOM 1644 C C . LEU A 1 210 ? 4.328 17.189 6.410 1.00 86.31 210 LEU A C 1
ATOM 1646 O O . LEU A 1 210 ? 3.342 16.456 6.441 1.00 86.31 210 LEU A O 1
ATOM 1650 N N . THR A 1 211 ? 4.301 18.411 6.951 1.00 83.56 211 THR A N 1
ATOM 1651 C CA . THR A 1 211 ? 3.118 18.937 7.655 1.00 83.56 211 THR A CA 1
ATOM 1652 C C . THR A 1 211 ? 1.930 19.150 6.723 1.00 83.56 211 THR A C 1
ATOM 1654 O O . THR A 1 211 ? 0.785 18.969 7.139 1.00 83.56 211 THR A O 1
ATOM 1657 N N . PHE A 1 212 ? 2.188 19.509 5.463 1.00 85.44 212 PHE A N 1
ATOM 1658 C CA . PHE A 1 212 ? 1.155 19.635 4.442 1.00 85.44 212 PHE A CA 1
ATOM 1659 C C . PHE A 1 212 ? 0.586 18.258 4.088 1.00 85.44 212 PHE A C 1
ATOM 1661 O O . PHE A 1 212 ? -0.632 18.079 4.116 1.00 85.44 212 PHE A O 1
ATOM 1668 N N . LEU A 1 213 ? 1.456 17.266 3.866 1.00 85.31 213 LEU A N 1
ATOM 1669 C CA . LEU A 1 213 ? 1.046 15.891 3.567 1.00 85.31 213 LEU A CA 1
ATOM 1670 C C . LEU A 1 213 ? 0.194 15.287 4.693 1.00 85.31 213 LEU A C 1
ATOM 1672 O O . LEU A 1 213 ? -0.884 14.760 4.423 1.00 85.31 213 LEU A O 1
ATOM 1676 N N . PHE A 1 214 ? 0.601 15.440 5.958 1.00 85.25 214 PHE A N 1
ATOM 1677 C CA . PHE A 1 214 ? -0.202 14.974 7.097 1.00 85.25 214 PHE A CA 1
ATOM 1678 C C . PHE A 1 214 ? -1.567 15.661 7.175 1.00 85.25 214 PHE A C 1
ATOM 1680 O O . PHE A 1 214 ? -2.588 14.995 7.357 1.00 85.25 214 PHE A O 1
ATOM 1687 N N . LYS A 1 215 ? -1.618 16.988 6.995 1.00 83.94 215 LYS A N 1
ATOM 1688 C CA . LYS A 1 215 ? -2.890 17.729 6.972 1.00 83.94 215 LYS A CA 1
ATOM 1689 C C . LYS A 1 215 ? -3.805 17.242 5.849 1.00 83.94 215 LYS A C 1
ATOM 1691 O O . LYS A 1 215 ? -5.005 17.097 6.076 1.00 83.94 215 LYS A O 1
ATOM 1696 N N . ALA A 1 216 ? -3.254 16.968 4.667 1.00 86.31 216 ALA A N 1
ATOM 1697 C CA . ALA A 1 216 ? -4.008 16.466 3.524 1.00 86.31 216 ALA A CA 1
ATOM 1698 C C . ALA A 1 216 ? -4.578 15.058 3.778 1.00 86.31 216 ALA A C 1
ATOM 1700 O O . ALA A 1 216 ? -5.755 14.814 3.502 1.00 86.31 216 ALA A O 1
ATOM 1701 N N . VAL A 1 217 ? -3.788 14.150 4.363 1.00 87.44 217 VAL A N 1
ATOM 1702 C CA . VAL A 1 217 ? -4.244 12.797 4.726 1.00 87.44 217 VAL A CA 1
ATOM 1703 C C . VAL A 1 217 ? -5.367 12.859 5.763 1.00 87.44 217 VAL A C 1
ATOM 1705 O O . VAL A 1 217 ? -6.433 12.288 5.534 1.00 87.44 217 VAL A O 1
ATOM 1708 N N . HIS A 1 218 ? -5.196 13.630 6.840 1.00 83.50 218 HIS A N 1
ATOM 1709 C CA . HIS A 1 218 ? -6.242 13.801 7.855 1.00 83.50 218 HIS A CA 1
ATOM 1710 C C . HIS A 1 218 ? -7.501 14.485 7.315 1.00 83.50 218 HIS A C 1
ATOM 1712 O O . HIS A 1 218 ? -8.615 14.214 7.761 1.00 83.50 218 HIS A O 1
ATOM 1718 N N . PHE A 1 219 ? -7.361 15.396 6.353 1.00 85.00 219 PHE A N 1
ATOM 1719 C CA . PHE A 1 219 ? -8.510 15.988 5.680 1.00 85.00 219 PHE A CA 1
ATOM 1720 C C . PHE A 1 219 ? -9.306 14.938 4.893 1.00 85.00 219 PHE A C 1
ATOM 1722 O O . PHE A 1 219 ? -10.525 14.843 5.056 1.00 85.00 219 PHE A O 1
ATOM 1729 N N . ARG A 1 220 ? -8.620 14.102 4.104 1.00 87.50 220 ARG A N 1
ATOM 1730 C CA . ARG A 1 220 ? -9.245 13.004 3.356 1.00 87.50 220 ARG A CA 1
ATOM 1731 C C . ARG A 1 220 ? -9.932 12.005 4.287 1.00 87.50 220 ARG A C 1
ATOM 1733 O O . ARG A 1 220 ? -11.070 11.624 4.027 1.00 87.50 220 ARG A O 1
ATOM 1740 N N . GLU A 1 221 ? -9.267 11.613 5.368 1.00 86.25 221 GLU A N 1
ATOM 1741 C CA . GLU A 1 221 ? -9.808 10.702 6.379 1.00 86.25 221 GLU A CA 1
ATOM 1742 C C . GLU A 1 221 ? -11.125 11.231 6.968 1.00 86.25 221 GLU A C 1
ATOM 1744 O O . GLU A 1 221 ? -12.142 10.534 6.940 1.00 86.25 221 GLU A O 1
ATOM 1749 N N . ARG A 1 222 ? -11.146 12.500 7.403 1.00 82.69 222 ARG A N 1
ATOM 1750 C CA . ARG A 1 222 ? -12.347 13.145 7.961 1.00 82.69 222 ARG A CA 1
ATOM 1751 C C . ARG A 1 222 ? -13.508 13.175 6.967 1.00 82.69 222 ARG A C 1
ATOM 1753 O O . ARG A 1 222 ? -14.651 12.934 7.358 1.00 82.69 222 ARG A O 1
ATOM 1760 N N . ILE A 1 223 ? -13.241 13.457 5.689 1.00 85.75 223 ILE A N 1
ATOM 1761 C CA . ILE A 1 223 ? -14.277 13.435 4.644 1.00 85.75 223 ILE A CA 1
ATOM 1762 C C . ILE A 1 223 ? -14.862 12.031 4.490 1.00 85.75 223 ILE A C 1
ATOM 1764 O O . ILE A 1 223 ? -16.085 11.881 4.443 1.00 85.75 223 ILE A O 1
ATOM 1768 N N . LEU A 1 224 ? -14.007 11.010 4.422 1.00 88.25 224 LEU A N 1
ATOM 1769 C CA . LEU A 1 224 ? -14.439 9.627 4.233 1.00 88.25 224 LEU A CA 1
ATOM 1770 C C . LEU A 1 224 ? -15.249 9.118 5.429 1.00 88.25 224 LEU A C 1
ATOM 1772 O O . LEU A 1 224 ? -16.314 8.536 5.227 1.00 88.25 224 LEU A O 1
ATOM 1776 N N . GLN A 1 225 ? -14.808 9.398 6.658 1.00 85.00 225 GLN A N 1
ATOM 1777 C CA . GLN A 1 225 ? -15.537 9.033 7.876 1.00 85.00 225 GLN A CA 1
ATOM 1778 C C . GLN A 1 225 ? -16.916 9.700 7.932 1.00 85.00 225 GLN A C 1
ATOM 1780 O O . GLN A 1 225 ? -17.922 9.019 8.127 1.00 85.00 225 GLN A O 1
ATOM 1785 N N . ARG A 1 226 ? -16.997 11.015 7.676 1.00 83.62 226 ARG A N 1
ATOM 1786 C CA . ARG A 1 226 ? -18.282 11.741 7.631 1.00 83.62 226 ARG A CA 1
ATOM 1787 C C . ARG A 1 226 ? -19.211 11.181 6.552 1.00 83.62 226 ARG A C 1
ATOM 1789 O O . ARG A 1 226 ? -20.396 10.977 6.809 1.00 83.62 226 ARG A O 1
ATOM 1796 N N . GLY A 1 227 ? -18.677 10.907 5.360 1.00 86.94 227 GLY A N 1
ATOM 1797 C CA . GLY A 1 227 ? -19.437 10.320 4.257 1.00 86.94 227 GLY A CA 1
ATOM 1798 C C . GLY A 1 227 ? -19.969 8.922 4.581 1.00 86.94 227 GLY A C 1
ATOM 1799 O O . GLY A 1 227 ? -21.115 8.613 4.256 1.00 86.94 227 GLY A O 1
ATOM 1800 N N . LEU A 1 228 ? -19.169 8.094 5.255 1.00 87.25 228 LEU A N 1
ATOM 1801 C CA . LEU A 1 228 ? -19.570 6.760 5.693 1.00 87.25 228 LEU A CA 1
ATOM 1802 C C . LEU A 1 228 ? -20.687 6.823 6.741 1.00 87.25 228 LEU A C 1
ATOM 1804 O O . LEU A 1 228 ? -21.719 6.177 6.566 1.00 87.25 228 LEU A O 1
ATOM 1808 N N . VAL A 1 229 ? -20.519 7.636 7.787 1.00 85.31 229 VAL A N 1
ATOM 1809 C CA . VAL A 1 229 ? -21.514 7.796 8.860 1.00 85.31 229 VAL A CA 1
ATOM 1810 C C . VAL A 1 229 ? -22.845 8.303 8.305 1.00 85.31 229 VAL A C 1
ATOM 1812 O O . VAL A 1 229 ? -23.891 7.740 8.622 1.00 85.31 229 VAL A O 1
ATOM 1815 N N . ALA A 1 230 ? -22.818 9.298 7.412 1.00 85.38 230 ALA A N 1
ATOM 1816 C CA . ALA A 1 230 ? -24.026 9.814 6.771 1.00 85.38 230 ALA A CA 1
ATOM 1817 C C . ALA A 1 230 ? -24.771 8.732 5.969 1.00 85.38 230 ALA A C 1
ATOM 1819 O O . ALA A 1 230 ? -25.997 8.649 6.031 1.00 85.38 230 ALA A O 1
ATOM 1820 N N . ARG A 1 231 ? -24.044 7.866 5.248 1.00 87.44 231 ARG A N 1
ATOM 1821 C CA . ARG A 1 231 ? -24.639 6.753 4.487 1.00 87.44 231 ARG A CA 1
ATOM 1822 C C . ARG A 1 231 ? -25.232 5.678 5.395 1.00 87.44 231 ARG A C 1
ATOM 1824 O O . ARG A 1 231 ? -26.305 5.167 5.089 1.00 87.44 231 ARG A O 1
ATOM 1831 N N . ILE A 1 232 ? -24.555 5.343 6.495 1.00 85.81 232 ILE A N 1
ATOM 1832 C CA . ILE A 1 232 ? -25.059 4.376 7.481 1.00 85.81 232 ILE A CA 1
ATOM 1833 C C . ILE A 1 232 ? -26.339 4.912 8.131 1.00 85.81 232 ILE A C 1
ATOM 1835 O O . ILE A 1 232 ? -27.334 4.195 8.195 1.00 85.81 232 ILE A O 1
ATOM 1839 N N . TYR A 1 233 ? -26.341 6.184 8.542 1.00 82.56 233 TYR A N 1
ATOM 1840 C CA . TYR A 1 233 ? -27.517 6.833 9.119 1.00 82.56 233 TYR A CA 1
ATOM 1841 C C . TYR A 1 233 ? -28.700 6.837 8.144 1.00 82.56 233 TYR A C 1
ATOM 1843 O O . TYR A 1 233 ? -29.785 6.379 8.487 1.00 82.56 233 TYR A O 1
ATOM 1851 N N . TYR A 1 234 ? -28.470 7.263 6.898 1.00 83.50 234 TYR A N 1
ATOM 1852 C CA . TYR A 1 234 ? -29.502 7.285 5.859 1.00 83.50 234 TYR A CA 1
ATOM 1853 C C . TYR A 1 234 ? -30.101 5.897 5.592 1.00 83.50 234 TYR A C 1
ATOM 1855 O O . TYR A 1 234 ? -31.317 5.762 5.476 1.00 83.50 234 TYR A O 1
ATOM 1863 N N . LYS A 1 235 ? -29.267 4.850 5.546 1.00 84.31 235 LYS A N 1
ATOM 1864 C CA . LYS A 1 235 ? -29.735 3.472 5.359 1.00 84.31 235 LYS A CA 1
ATOM 1865 C C . LYS A 1 235 ? -30.610 3.001 6.526 1.00 84.31 235 LYS A C 1
ATOM 1867 O O . LYS A 1 235 ? -31.654 2.405 6.284 1.00 84.31 235 LYS A O 1
ATOM 1872 N N . ASN A 1 236 ? -30.221 3.307 7.763 1.00 75.25 236 ASN A N 1
ATOM 1873 C CA . ASN A 1 236 ? -30.991 2.937 8.952 1.00 75.25 236 ASN A CA 1
ATOM 1874 C C . ASN A 1 236 ? -32.337 3.677 9.035 1.00 75.25 236 ASN A C 1
ATOM 1876 O O . ASN A 1 236 ? -33.319 3.076 9.451 1.00 75.25 236 ASN A O 1
ATOM 1880 N N . CYS A 1 237 ? -32.404 4.940 8.600 1.00 69.50 237 CYS A N 1
ATOM 1881 C CA . CYS A 1 237 ? -33.652 5.711 8.568 1.00 69.50 237 CYS A CA 1
ATOM 1882 C C . CYS A 1 237 ? -34.633 5.276 7.468 1.00 69.50 237 CYS A C 1
ATOM 1884 O O . CYS A 1 237 ? -35.816 5.557 7.588 1.00 69.50 237 CYS A O 1
ATOM 1886 N N . ILE A 1 238 ? -34.162 4.640 6.391 1.00 68.38 238 ILE A N 1
ATOM 1887 C CA . ILE A 1 238 ? -35.023 4.141 5.299 1.00 68.38 238 ILE A CA 1
ATOM 1888 C C . ILE A 1 238 ? -35.547 2.729 5.572 1.00 68.38 238 ILE A C 1
ATOM 1890 O O . ILE A 1 238 ? -36.556 2.326 5.002 1.00 68.38 238 ILE A O 1
ATOM 1894 N N . GLN A 1 239 ? -34.850 1.957 6.405 1.00 55.75 239 GLN A N 1
ATOM 1895 C CA . GLN A 1 239 ? -35.246 0.593 6.765 1.00 55.75 239 GLN A CA 1
ATOM 1896 C C . GLN A 1 239 ? -36.172 0.524 7.998 1.00 55.75 239 GLN A C 1
ATOM 1898 O O . GLN A 1 239 ? -36.491 -0.583 8.431 1.00 55.75 239 GLN A O 1
ATOM 1903 N N . GLN A 1 240 ? -36.592 1.670 8.546 1.00 46.44 240 GLN A N 1
ATOM 1904 C CA . GLN A 1 240 ? -37.615 1.806 9.594 1.00 46.44 240 GLN A CA 1
ATOM 1905 C C . GLN A 1 240 ? -38.899 2.379 8.999 1.00 46.44 240 GLN A C 1
ATOM 1907 O O . GLN A 1 240 ? -39.979 1.924 9.435 1.00 46.44 240 GLN A O 1
#

Foldseek 3Di:
DCVPPPPDPPLPCVCLVVLCVVDPQLQNLLVVLVVVLVPPQDFDDDDPPDPGDRLCVDPVLCVLSVVLNVVSVVLNVLSVVLVVVSVVCVVVVHDPSPPLVSLLSSLQSLLVRLVSSLSSLVSSLVSCPPVSVDCVSVSVVSSVVSNVSCPPSHHSVVSNVSNVVVVVVVVVVVCVVPVPVCVVVVVVCVVVVVVCVVPVPPPCPDPPDPVVVVVVVVVVVVVVNVVVVVVVVVVVVVVD

Radius of gyration: 22.68 Å; chains: 1; bounding box: 61×51×64 Å

pLDDT: mean 74.38, std 16.09, range [22.16, 91.38]

Sequence (240 aa):
MTWAENKDLPVNLTEAPEFTASSLSPFEICSGVCQKLSKTDRRQFGPKAREEVKIIEHQTQTLRLMPHLATALALTFASRYAGTLLDEDIFRGKELVSSRPLQALVAGLKAYSTWENVSCLQDCRECTGGMGYMMENQISGLKCDTDVFVTFEGDNVVMLQVVVRELLAQYTKQYEERPVSSLLRNWAESGSDRLRTSFLAFNMDTVGNLTFLFKAVHFRERILQRGLVARIYYKNCIQQ

Secondary structure (DSSP, 8-state):
--TTS-S-----TTTHHHHHHTS--HHHHHHHHHHHHHHS--B----TTSPPPBGGGSHHHHHHHHHHHHHHHHHHHHHHHHHHHHHHHHHTT--GGG-HHHHHHHHHHHHHHHHHHHHHHHHHHHHTGGGGGSGGG-HHHHHHHHHGGGTTTS-HHHHHHHHHHHHHHHHHHHHHH-HHHHHHHHHHHHHHHHHHHHHSSS----TT-HHHHHHHHHHHHHHHHHHHHHHHHHHHHH--